Protein AF-A0A327J9B4-F1 (afdb_monomer)

Nearest PDB structures (foldseek):
  2dj1-assembly1_A  TM=5.673E-01  e=1.105E+00  Mus musculus
  3q6o-assembly1_A  TM=5.324E-01  e=9.669E+00  Homo sapiens

Sequence (192 aa):
MKLNIIDKCIVGIVLLIILYAAFINIKPYIHKKSHQFLGQYPQVEEHTLSHHIVEYSEKYHAFEDLFHSKTPVFTYGYNPLSIEIGNNNAYHKKLEKKYNSANLNYNYIPYTNWREKIAELKDEFFPVPDNDACFAEIGIDEEFQKLTDVVSVCLANSCIIDAQHHKYTILGRDIDFIIQQLQANNPPTKAN

Secondary structure (DSSP, 8-state):
----HHHHHHHHHHHHHHHHHHHHHTS----S--------S--EEEEEPPTTHHHHHHHTT-SHHHHS-SSPEEEEE--SSSS-HHHHHHHHHHHHHHHHHTT--SEEEEESSHHHHHHHHHHHHSPPPSS-TTS------HHHHHHHHHHHHHHHSEEEEETTTTEEEEE-S-HHHHHHHHHHHSPPP---

Foldseek 3Di:
DPDDPVRVVVVVVVVVVVVVVVVVVPPPPPPPPPPPPVPPDWDKDKDFADLCLCVLCVVLVHPNVCQVDPFKAKEAEAECPPPVNPPRVVLVVVLVVLLVVQQFDHRYDYDYPNVVVLVVSCCVPQNDPPPDPPDPPGPPDPSSVSNVVVVVSCHNFIKTGDNVRRMMMGTHSDSVSVSVVRCVVTNHDPDD

Mean predicted aligned error: 12.96 Å

Structure (mmCIF, N/CA/C/O backbone):
data_AF-A0A327J9B4-F1
#
_entry.id   AF-A0A327J9B4-F1
#
loop_
_atom_site.group_PDB
_atom_site.id
_atom_site.type_symbol
_atom_site.label_atom_id
_atom_site.label_alt_id
_atom_site.label_comp_id
_atom_site.label_asym_id
_atom_site.label_entity_id
_atom_site.label_seq_id
_atom_site.pdbx_PDB_ins_code
_atom_site.Cartn_x
_atom_site.Cartn_y
_atom_site.Cartn_z
_atom_site.occupancy
_atom_site.B_iso_or_equiv
_atom_site.auth_seq_id
_atom_site.auth_comp_id
_atom_site.auth_asym_id
_atom_site.auth_atom_id
_atom_site.pdbx_PDB_model_num
ATOM 1 N N . MET A 1 1 ? -13.484 -4.896 -66.646 1.00 50.97 1 MET A N 1
ATOM 2 C CA . MET A 1 1 ? -12.409 -5.830 -67.055 1.00 50.97 1 MET A CA 1
ATOM 3 C C . MET A 1 1 ? -12.642 -7.163 -66.354 1.00 50.97 1 MET A C 1
ATOM 5 O O . MET A 1 1 ? -12.760 -7.164 -65.135 1.00 50.97 1 MET A O 1
ATOM 9 N N . LYS A 1 2 ? -12.814 -8.274 -67.088 1.00 50.38 2 LYS A N 1
ATOM 10 C CA . LYS A 1 2 ? -12.921 -9.611 -66.475 1.00 50.38 2 LYS A CA 1
ATOM 11 C C . LYS A 1 2 ? -11.515 -10.030 -66.039 1.00 50.38 2 LYS A C 1
ATOM 13 O O . LYS A 1 2 ? -10.677 -10.277 -66.894 1.00 50.38 2 LYS A O 1
ATOM 18 N N . LEU A 1 3 ? -11.268 -10.049 -64.731 1.00 55.97 3 LEU A N 1
ATOM 19 C CA . LEU A 1 3 ? -10.015 -10.535 -64.146 1.00 55.97 3 LEU A CA 1
ATOM 20 C C . LEU A 1 3 ? -9.812 -12.010 -64.514 1.00 55.97 3 LEU A C 1
ATOM 22 O O . LEU A 1 3 ? -10.754 -12.808 -64.390 1.00 55.97 3 LEU A O 1
ATOM 26 N N . ASN A 1 4 ? -8.606 -12.351 -64.973 1.00 67.50 4 ASN A N 1
ATOM 27 C CA . ASN A 1 4 ? -8.239 -13.727 -65.288 1.00 67.50 4 ASN A CA 1
ATOM 28 C C . ASN A 1 4 ? -8.218 -14.564 -63.999 1.00 67.50 4 ASN A C 1
ATOM 30 O O . ASN A 1 4 ? -8.124 -14.030 -62.894 1.00 67.50 4 ASN A O 1
ATOM 34 N N . ILE A 1 5 ? -8.340 -15.889 -64.122 1.00 67.69 5 ILE A N 1
ATOM 35 C CA . ILE A 1 5 ? -8.431 -16.807 -62.966 1.00 67.69 5 ILE A CA 1
ATOM 36 C C . ILE A 1 5 ? -7.252 -16.615 -61.995 1.00 67.69 5 ILE A C 1
ATOM 38 O O . ILE A 1 5 ? -7.442 -16.652 -60.782 1.00 67.69 5 ILE A O 1
ATOM 42 N N . ILE A 1 6 ? -6.066 -16.318 -62.530 1.00 65.19 6 ILE A N 1
ATOM 43 C CA . ILE A 1 6 ? -4.850 -16.048 -61.756 1.00 65.19 6 ILE A CA 1
ATOM 44 C C . ILE A 1 6 ? -4.981 -14.745 -60.950 1.00 65.19 6 ILE A C 1
ATOM 46 O O . ILE A 1 6 ? -4.685 -14.736 -59.757 1.00 65.19 6 ILE A O 1
ATOM 50 N N . ASP A 1 7 ? -5.520 -13.679 -61.546 1.00 59.44 7 ASP A N 1
ATOM 51 C CA . ASP A 1 7 ? -5.703 -12.396 -60.856 1.00 59.44 7 ASP A CA 1
ATOM 52 C C . ASP A 1 7 ? -6.727 -12.503 -59.718 1.00 59.44 7 ASP A C 1
ATOM 54 O O . ASP A 1 7 ? -6.570 -11.880 -58.670 1.00 59.44 7 ASP A O 1
ATOM 58 N N . LYS A 1 8 ? -7.760 -13.343 -59.878 1.00 66.56 8 LYS A N 1
ATOM 59 C CA . LYS A 1 8 ? -8.732 -13.619 -58.808 1.00 66.56 8 LYS A CA 1
ATOM 60 C C . LYS A 1 8 ? -8.098 -14.352 -57.624 1.00 66.56 8 LYS A C 1
ATOM 62 O O . LYS A 1 8 ? -8.439 -14.047 -56.483 1.00 66.56 8 LYS A O 1
ATOM 67 N N . CYS A 1 9 ? -7.166 -15.273 -57.879 1.00 67.56 9 CYS A N 1
ATOM 68 C CA . CYS A 1 9 ? -6.419 -15.955 -56.820 1.00 67.56 9 CYS A CA 1
ATOM 69 C C . CYS A 1 9 ? -5.494 -14.992 -56.068 1.00 67.56 9 CYS A C 1
ATOM 71 O O . CYS A 1 9 ? -5.455 -15.027 -54.841 1.00 67.56 9 CYS A O 1
ATOM 73 N N . ILE A 1 10 ? -4.809 -14.091 -56.779 1.00 72.44 10 ILE A N 1
ATOM 74 C CA . ILE A 1 10 ? -3.928 -13.089 -56.161 1.00 72.44 10 ILE A CA 1
ATOM 75 C C . ILE A 1 10 ? -4.741 -12.134 -55.281 1.00 72.44 10 ILE A C 1
ATOM 77 O O . ILE A 1 10 ? -4.391 -11.922 -54.122 1.00 72.44 10 ILE A O 1
ATOM 81 N N . VAL A 1 11 ? -5.870 -11.625 -55.782 1.00 73.19 11 VAL A N 1
ATOM 82 C CA . VAL A 1 11 ? -6.765 -10.757 -54.999 1.00 73.19 11 VAL A CA 1
ATOM 83 C C . VAL A 1 11 ? -7.312 -11.488 -53.767 1.00 73.19 11 VAL A C 1
ATOM 85 O O . VAL A 1 11 ? -7.378 -10.895 -52.692 1.00 73.19 11 VAL A O 1
ATOM 88 N N . GLY A 1 12 ? -7.640 -12.779 -53.883 1.00 71.19 12 GLY A N 1
ATOM 89 C CA . GLY A 1 12 ? -8.091 -13.601 -52.756 1.00 71.19 12 GLY A CA 1
ATOM 90 C C . GLY A 1 12 ? -7.028 -13.789 -51.668 1.00 71.19 12 GLY A C 1
ATOM 91 O O . GLY A 1 12 ? -7.339 -13.673 -50.484 1.00 71.19 12 GLY A O 1
ATOM 92 N N . ILE A 1 13 ? -5.769 -14.019 -52.054 1.00 76.38 13 ILE A N 1
ATOM 93 C CA . ILE A 1 13 ? -4.650 -14.170 -51.109 1.00 76.38 13 ILE A CA 1
ATOM 94 C C . ILE A 1 13 ? -4.347 -12.839 -50.413 1.00 76.38 13 ILE A C 1
ATOM 96 O O . ILE A 1 13 ? -4.166 -12.813 -49.198 1.00 76.38 13 ILE A O 1
ATOM 100 N N . VAL A 1 14 ? -4.357 -11.724 -51.148 1.00 76.19 14 VAL A N 1
ATOM 101 C CA . VAL A 1 14 ? -4.144 -10.389 -50.568 1.00 76.19 14 VAL A CA 1
ATOM 102 C C . VAL A 1 14 ? -5.257 -10.038 -49.573 1.00 76.19 14 VAL A C 1
ATOM 104 O O . VAL A 1 14 ? -4.966 -9.551 -48.483 1.00 76.19 14 VAL A O 1
ATOM 107 N N . LEU A 1 15 ? -6.517 -10.361 -49.882 1.00 75.81 15 LEU A N 1
ATOM 108 C CA . LEU A 1 15 ? -7.641 -10.189 -48.952 1.00 75.81 15 LEU A CA 1
ATOM 109 C C . LEU A 1 15 ? -7.503 -11.049 -47.691 1.00 75.81 15 LEU A C 1
ATOM 111 O O . LEU A 1 15 ? -7.789 -10.565 -46.599 1.00 75.81 15 LEU A O 1
ATOM 115 N N . LEU A 1 16 ? -7.032 -12.292 -47.817 1.00 74.44 16 LEU A N 1
ATOM 116 C CA . LEU A 1 16 ? -6.761 -13.164 -46.672 1.00 74.44 16 LEU A CA 1
ATOM 117 C C . LEU A 1 16 ? -5.632 -12.628 -45.789 1.00 74.44 16 LEU A C 1
ATOM 119 O O . LEU A 1 16 ? -5.761 -12.674 -44.571 1.00 74.44 16 LEU A O 1
ATOM 123 N N . ILE A 1 17 ? -4.565 -12.074 -46.372 1.00 75.81 17 ILE A N 1
ATOM 124 C CA . ILE A 1 17 ? -3.464 -11.460 -45.614 1.00 75.81 17 ILE A CA 1
ATOM 125 C C . ILE A 1 17 ? -3.948 -10.204 -44.881 1.00 75.81 17 ILE A C 1
ATOM 127 O O . ILE A 1 17 ? -3.633 -10.031 -43.706 1.00 75.81 17 ILE A O 1
ATOM 131 N N . ILE A 1 18 ? -4.759 -9.359 -45.527 1.00 74.06 18 ILE A N 1
ATOM 132 C CA . ILE A 1 18 ? -5.334 -8.160 -44.897 1.00 74.06 18 ILE A CA 1
ATOM 133 C C . ILE A 1 18 ? -6.298 -8.547 -43.768 1.00 74.06 18 ILE A C 1
ATOM 135 O O . ILE A 1 18 ? -6.231 -7.972 -42.684 1.00 74.06 18 ILE A O 1
ATOM 139 N N . LEU A 1 19 ? -7.153 -9.552 -43.979 1.00 71.19 19 LEU A N 1
ATOM 140 C CA . LEU A 1 19 ? -8.051 -10.063 -42.940 1.00 71.19 19 LEU A CA 1
ATOM 141 C C . LEU A 1 19 ? -7.280 -10.711 -41.789 1.00 71.19 19 LEU A C 1
ATOM 143 O O . LEU A 1 19 ? -7.651 -10.511 -40.639 1.00 71.19 19 LEU A O 1
ATOM 147 N N . TYR A 1 20 ? -6.194 -11.433 -42.068 1.00 69.62 20 TYR A N 1
ATOM 148 C CA . TYR A 1 20 ? -5.337 -12.036 -41.047 1.00 69.62 20 TYR A CA 1
ATOM 149 C C . TYR A 1 20 ? -4.572 -10.973 -40.244 1.00 69.62 20 TYR A C 1
ATOM 151 O O . TYR A 1 20 ? -4.517 -11.059 -39.021 1.00 69.62 20 TYR A O 1
ATOM 159 N N . ALA A 1 21 ? -4.064 -9.922 -40.896 1.00 62.69 21 ALA A N 1
ATOM 160 C CA . ALA A 1 21 ? -3.440 -8.778 -40.229 1.00 62.69 21 ALA A CA 1
ATOM 161 C C . ALA A 1 21 ? -4.447 -7.984 -39.378 1.00 62.69 21 ALA A C 1
ATOM 163 O O . ALA A 1 21 ? -4.128 -7.578 -38.261 1.00 62.69 21 ALA A O 1
ATOM 164 N N . ALA A 1 22 ? -5.686 -7.825 -39.856 1.00 61.72 22 ALA A N 1
ATOM 165 C CA . ALA A 1 22 ? -6.774 -7.263 -39.062 1.00 61.72 22 ALA A CA 1
ATOM 166 C C . ALA A 1 22 ? -7.124 -8.170 -37.868 1.00 61.72 22 ALA A C 1
ATOM 168 O O . ALA A 1 22 ? -7.306 -7.669 -36.766 1.00 61.72 22 ALA A O 1
ATOM 169 N N . PHE A 1 23 ? -7.139 -9.497 -38.036 1.00 58.16 23 PHE A N 1
ATOM 170 C CA . PHE A 1 23 ? -7.412 -10.450 -36.952 1.00 58.16 23 PHE A CA 1
ATOM 171 C C . PHE A 1 23 ? -6.297 -10.501 -35.897 1.00 58.16 23 PHE A C 1
ATOM 173 O O . PHE A 1 23 ? -6.585 -10.672 -34.714 1.00 58.16 23 PHE A O 1
ATOM 180 N N . ILE A 1 24 ? -5.032 -10.324 -36.295 1.00 56.44 24 ILE A N 1
ATOM 181 C CA . ILE A 1 24 ? -3.902 -10.204 -35.360 1.00 56.44 24 ILE A CA 1
ATOM 182 C C . ILE A 1 24 ? -3.980 -8.881 -34.587 1.00 56.44 24 ILE A C 1
ATOM 184 O O . ILE A 1 24 ? -3.756 -8.892 -33.382 1.00 56.44 24 ILE A O 1
ATOM 188 N N . ASN A 1 25 ? -4.389 -7.781 -35.229 1.00 51.25 25 ASN A N 1
ATOM 189 C CA . ASN A 1 25 ? -4.646 -6.503 -34.548 1.00 51.25 25 ASN A CA 1
ATOM 190 C C . ASN A 1 25 ? -5.929 -6.496 -33.693 1.00 51.25 25 ASN A C 1
ATOM 192 O O . ASN A 1 25 ? -6.094 -5.619 -32.851 1.00 51.25 25 ASN A O 1
ATOM 196 N N . ILE A 1 26 ? -6.832 -7.466 -33.888 1.00 50.94 26 ILE A N 1
ATOM 197 C CA . ILE A 1 26 ? -8.051 -7.668 -33.081 1.00 50.94 26 ILE A CA 1
ATOM 198 C C . ILE A 1 26 ? -7.845 -8.755 -32.012 1.00 50.94 26 ILE A C 1
ATOM 200 O O . ILE A 1 26 ? -8.745 -9.016 -31.212 1.00 50.94 26 ILE A O 1
ATOM 204 N N . LYS A 1 27 ? -6.652 -9.356 -31.889 1.00 42.31 27 LYS A N 1
ATOM 205 C CA . LYS A 1 27 ? -6.317 -9.975 -30.607 1.00 42.31 27 LYS A CA 1
ATOM 206 C C . LYS A 1 27 ? -6.224 -8.832 -29.602 1.00 42.31 27 LYS A C 1
ATOM 208 O O . LYS A 1 27 ? -5.338 -7.990 -29.759 1.00 42.31 27 LYS A O 1
ATOM 213 N N . PRO A 1 28 ? -7.076 -8.782 -28.559 1.00 43.47 28 PRO A N 1
ATOM 214 C CA . PRO A 1 28 ? -6.693 -7.992 -27.411 1.00 43.47 28 PRO A CA 1
ATOM 215 C C . PRO A 1 28 ? -5.308 -8.503 -27.035 1.00 43.47 28 PRO A C 1
ATOM 217 O O . PRO A 1 28 ? -5.076 -9.717 -27.010 1.00 43.47 28 PRO A O 1
ATOM 220 N N . TYR A 1 29 ? -4.378 -7.583 -26.813 1.00 40.19 29 TYR A N 1
ATOM 221 C CA . TYR A 1 29 ? -3.236 -7.850 -25.964 1.00 40.19 29 TYR A CA 1
ATOM 222 C C . TYR A 1 29 ? -3.819 -8.462 -24.687 1.00 40.19 29 TYR A C 1
ATOM 224 O O . TYR A 1 29 ? -4.267 -7.764 -23.780 1.00 40.19 29 TYR A O 1
ATOM 232 N N . ILE A 1 30 ? -3.898 -9.793 -24.646 1.00 40.81 30 ILE A N 1
ATOM 233 C CA . ILE A 1 30 ? -4.102 -10.549 -23.426 1.00 40.81 30 ILE A CA 1
ATOM 234 C C . ILE A 1 30 ? -2.756 -10.410 -22.745 1.00 40.81 30 ILE A C 1
ATOM 236 O O . ILE A 1 30 ? -1.903 -11.296 -22.792 1.00 40.81 30 ILE A O 1
ATOM 240 N N . HIS A 1 31 ? -2.541 -9.234 -22.161 1.00 37.00 31 HIS A N 1
ATOM 241 C CA . HIS A 1 31 ? -1.551 -9.090 -21.134 1.00 37.00 31 HIS A CA 1
ATOM 242 C C . HIS A 1 31 ? -2.090 -9.936 -19.990 1.00 37.00 31 HIS A C 1
ATOM 244 O O . HIS A 1 31 ? -3.005 -9.567 -19.252 1.00 37.00 31 HIS A O 1
ATOM 250 N N . LYS A 1 32 ? -1.593 -11.167 -19.950 1.00 37.44 32 LYS A N 1
ATOM 251 C CA . LYS A 1 32 ? -1.881 -12.156 -18.930 1.00 37.44 32 LYS A CA 1
ATOM 252 C C . LYS A 1 32 ? -1.181 -11.719 -17.643 1.00 37.44 32 LYS A C 1
ATOM 254 O O . LYS A 1 32 ? -0.152 -12.255 -17.269 1.00 37.44 32 LYS A O 1
ATOM 259 N N . LYS A 1 33 ? -1.749 -10.693 -17.020 1.00 35.97 33 LYS A N 1
ATOM 260 C CA . LYS A 1 33 ? -1.771 -10.414 -15.584 1.00 35.97 33 LYS A CA 1
ATOM 261 C C . LYS A 1 33 ? -2.907 -9.413 -15.371 1.00 35.97 33 LYS A C 1
ATOM 263 O O . LYS A 1 33 ? -2.733 -8.293 -14.905 1.00 35.97 33 LYS A O 1
ATOM 268 N N . SER A 1 34 ? -4.112 -9.811 -15.787 1.00 36.53 34 SER A N 1
ATOM 269 C CA . SER A 1 34 ? -5.320 -9.183 -15.278 1.00 36.53 34 SER A CA 1
ATOM 270 C C . SER A 1 34 ? -5.355 -9.463 -13.778 1.00 36.53 34 SER A C 1
ATOM 272 O O . SER A 1 34 ? -5.957 -10.438 -13.334 1.00 36.53 34 SER A O 1
ATOM 274 N N . HIS A 1 35 ? -4.748 -8.592 -12.978 1.00 41.38 35 HIS A N 1
ATOM 275 C CA . HIS A 1 35 ? -5.190 -8.379 -11.607 1.00 41.38 35 HIS A CA 1
ATOM 276 C C . HIS A 1 35 ? -6.568 -7.691 -11.664 1.00 41.38 35 HIS A C 1
ATOM 278 O O . HIS A 1 35 ? -6.775 -6.604 -11.138 1.00 41.38 35 HIS A O 1
ATOM 284 N N . GLN A 1 36 ? -7.531 -8.317 -12.352 1.00 40.56 36 GLN A N 1
ATOM 285 C CA . GLN A 1 36 ? -8.945 -8.110 -12.098 1.00 40.56 36 GLN A CA 1
ATOM 286 C C . GLN A 1 36 ? -9.230 -8.795 -10.763 1.00 40.56 36 GLN A C 1
ATOM 288 O O . GLN A 1 36 ? -9.870 -9.838 -10.711 1.00 40.56 36 GLN A O 1
ATOM 293 N N . PHE A 1 37 ? -8.779 -8.197 -9.662 1.00 44.22 37 PHE A N 1
ATOM 294 C CA . PHE A 1 37 ? -9.485 -8.395 -8.405 1.00 44.22 37 PHE A CA 1
ATOM 295 C C . PHE A 1 37 ? -10.710 -7.477 -8.42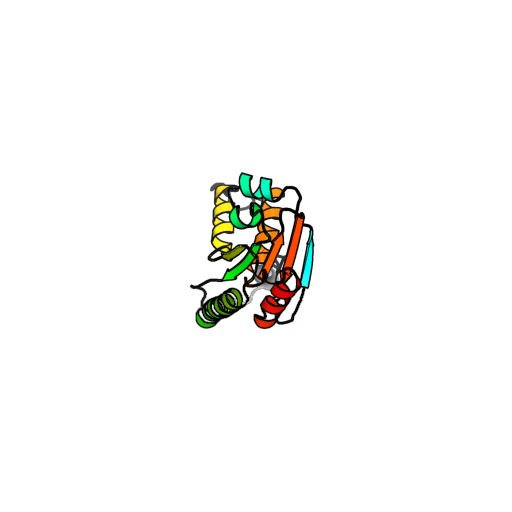4 1.00 44.22 37 PHE A C 1
ATOM 297 O O . PHE A 1 37 ? -10.792 -6.443 -7.774 1.00 44.22 37 PHE A O 1
ATOM 304 N N . LEU A 1 38 ? -11.670 -7.870 -9.263 1.00 45.00 38 LEU A N 1
ATOM 305 C CA . LEU A 1 38 ? -13.063 -7.442 -9.213 1.00 45.00 38 LEU A CA 1
ATOM 306 C C . LEU A 1 38 ? -13.809 -8.405 -8.279 1.00 45.00 38 LEU A C 1
ATOM 308 O O . LEU A 1 38 ? -14.741 -9.096 -8.677 1.00 45.00 38 LEU A O 1
ATOM 312 N N . GLY A 1 39 ? -13.353 -8.509 -7.032 1.00 41.97 39 GLY A N 1
ATOM 313 C CA . GLY A 1 39 ? -14.035 -9.289 -6.009 1.00 41.97 39 GLY A CA 1
ATOM 314 C C . GLY A 1 39 ? -14.991 -8.398 -5.227 1.00 41.97 39 GLY A C 1
ATOM 315 O O . GLY A 1 39 ? -14.603 -7.833 -4.214 1.00 41.97 39 GLY A O 1
ATOM 316 N N . GLN A 1 40 ? -16.252 -8.294 -5.656 1.00 50.34 40 GLN A N 1
ATOM 317 C CA . GLN A 1 40 ? -17.349 -7.720 -4.850 1.00 50.34 40 GLN A CA 1
ATOM 318 C C . GLN A 1 40 ? -17.713 -8.578 -3.615 1.00 50.34 40 GLN A C 1
ATOM 320 O O . GLN A 1 40 ? -18.702 -8.303 -2.941 1.00 50.34 40 GLN A O 1
ATOM 325 N N . TYR A 1 41 ? -16.935 -9.619 -3.310 1.00 53.66 41 TYR A N 1
ATOM 326 C CA . TYR A 1 41 ? -17.198 -10.572 -2.237 1.00 53.66 41 TYR A CA 1
ATOM 327 C C . TYR A 1 41 ? -16.196 -10.397 -1.087 1.00 53.66 41 TYR A C 1
ATOM 329 O O . TYR A 1 41 ? -15.033 -10.081 -1.345 1.00 53.66 41 TYR A O 1
ATOM 337 N N . PRO A 1 42 ? -16.615 -10.615 0.174 1.00 61.25 42 PRO A N 1
ATOM 338 C CA . PRO A 1 42 ? -15.706 -10.606 1.313 1.00 61.25 42 PRO A CA 1
ATOM 339 C C . PRO A 1 42 ? -14.658 -11.706 1.129 1.00 61.25 42 PRO A C 1
ATOM 341 O O . PRO A 1 42 ? -14.997 -12.884 1.039 1.00 61.25 42 PRO A O 1
ATOM 344 N N . GLN A 1 43 ? -13.395 -11.301 1.027 1.00 73.56 43 GLN A N 1
ATOM 345 C CA . GLN A 1 43 ? -12.232 -12.174 0.887 1.00 73.56 43 GLN A CA 1
ATOM 346 C C . GLN A 1 43 ? -11.123 -11.635 1.790 1.00 73.56 43 GLN A C 1
ATOM 348 O O . GLN A 1 43 ? -10.950 -10.415 1.894 1.00 73.56 43 GLN A O 1
ATOM 353 N N . VAL A 1 44 ? -10.413 -12.550 2.449 1.00 87.06 44 VAL A N 1
ATOM 354 C CA . VAL A 1 44 ? -9.167 -12.275 3.169 1.00 87.06 44 VAL A CA 1
ATOM 355 C C . VAL A 1 44 ? -8.119 -13.206 2.590 1.00 87.06 44 VAL A C 1
ATOM 357 O O . VAL A 1 44 ? -8.269 -14.423 2.680 1.00 87.06 44 VAL A O 1
ATOM 360 N N . GLU A 1 45 ? -7.070 -12.641 2.010 1.00 90.19 45 GLU A N 1
ATOM 361 C CA . GLU A 1 45 ? -5.951 -13.412 1.471 1.00 90.19 45 GLU A CA 1
ATOM 362 C C . GLU A 1 45 ? -4.661 -12.915 2.121 1.00 90.19 45 GLU A C 1
ATOM 364 O O . GLU A 1 45 ? -4.302 -11.745 1.992 1.00 90.19 45 GLU A O 1
ATOM 369 N N . GLU A 1 46 ? -3.990 -13.786 2.877 1.00 92.69 46 GLU A N 1
ATOM 370 C CA . GLU A 1 46 ? -2.683 -13.487 3.463 1.00 92.69 46 GLU A CA 1
ATOM 371 C C . GLU A 1 46 ? -1.574 -13.962 2.524 1.00 92.69 46 GLU A C 1
ATOM 373 O O . GLU A 1 46 ? -1.613 -15.069 1.984 1.00 92.69 46 GLU A O 1
ATOM 378 N N . HIS A 1 47 ? -0.568 -13.115 2.354 1.00 94.25 47 HIS A N 1
ATOM 379 C CA . HIS A 1 47 ? 0.573 -13.360 1.496 1.00 94.25 47 HIS A CA 1
ATOM 380 C C . HIS A 1 47 ? 1.868 -13.014 2.221 1.00 94.25 47 HIS A C 1
ATOM 382 O O . HIS A 1 47 ? 1.934 -12.092 3.038 1.00 94.25 47 HIS A O 1
ATOM 388 N N . THR A 1 48 ? 2.931 -13.727 1.861 1.00 95.69 48 THR A N 1
ATOM 389 C CA . THR A 1 48 ? 4.286 -13.397 2.292 1.00 95.69 48 THR A CA 1
ATOM 390 C C . THR A 1 48 ? 4.787 -12.176 1.531 1.00 95.69 48 THR A C 1
ATOM 392 O O . THR A 1 48 ? 4.707 -12.105 0.303 1.00 95.69 48 THR A O 1
ATOM 395 N N . LEU A 1 49 ? 5.326 -11.219 2.273 1.00 94.62 49 LEU A N 1
ATOM 396 C CA . LEU A 1 49 ? 6.025 -10.062 1.744 1.00 94.62 49 LEU A CA 1
ATOM 397 C C . LEU A 1 49 ? 7.521 -10.380 1.666 1.00 94.62 49 LEU A C 1
ATOM 399 O O . LEU A 1 49 ? 8.064 -11.027 2.558 1.00 94.62 49 LEU A O 1
ATOM 403 N N . SER A 1 50 ? 8.199 -9.928 0.610 1.00 95.12 50 SER A N 1
ATOM 404 C CA . SER A 1 50 ? 9.649 -10.124 0.486 1.00 95.12 50 SER A CA 1
ATOM 405 C C . SER A 1 50 ? 10.389 -9.565 1.706 1.00 95.12 50 SER A C 1
ATOM 407 O O . SER A 1 50 ? 10.090 -8.458 2.158 1.00 95.12 50 SER A O 1
ATOM 409 N N . HIS A 1 51 ? 11.406 -10.285 2.190 1.00 95.69 51 HIS A N 1
ATOM 410 C CA . HIS A 1 51 ? 12.300 -9.781 3.238 1.00 95.69 51 HIS A CA 1
ATOM 411 C C . HIS A 1 51 ? 13.055 -8.512 2.822 1.00 95.69 51 HIS A C 1
ATOM 413 O O . HIS A 1 51 ? 13.403 -7.703 3.674 1.00 95.69 51 HIS A O 1
ATOM 419 N N . HIS A 1 52 ? 13.215 -8.307 1.515 1.00 96.88 52 HIS A N 1
ATOM 420 C CA . HIS A 1 52 ? 13.921 -7.174 0.919 1.00 96.88 52 HIS A CA 1
ATOM 421 C C . HIS A 1 52 ? 12.987 -6.043 0.468 1.00 96.88 52 HIS A C 1
ATOM 423 O O . HIS A 1 52 ? 13.428 -5.119 -0.202 1.00 96.88 52 HIS A O 1
ATOM 429 N N . ILE A 1 53 ? 11.684 -6.090 0.783 1.00 96.56 53 ILE A N 1
ATOM 430 C CA . ILE A 1 53 ? 10.734 -5.087 0.268 1.00 96.56 53 ILE A CA 1
ATOM 431 C C . ILE A 1 53 ? 11.085 -3.653 0.697 1.00 96.56 53 ILE A C 1
ATOM 433 O O . ILE A 1 53 ? 10.871 -2.720 -0.068 1.00 96.56 53 ILE A O 1
ATOM 437 N N . VAL A 1 54 ? 11.639 -3.495 1.904 1.00 96.94 54 VAL A N 1
ATOM 438 C CA . VAL A 1 54 ? 12.107 -2.211 2.443 1.00 96.94 54 VAL A CA 1
ATOM 439 C C . VAL A 1 54 ? 13.282 -1.706 1.610 1.00 96.94 54 VAL A C 1
ATOM 441 O O . VAL A 1 54 ? 13.231 -0.600 1.092 1.00 96.94 54 VAL A O 1
ATOM 444 N N . GLU A 1 55 ? 14.274 -2.564 1.368 1.00 97.75 55 GLU A N 1
ATOM 445 C CA . GLU A 1 55 ? 15.436 -2.243 0.529 1.00 97.75 55 GLU A CA 1
ATOM 446 C C . GLU A 1 55 ? 15.018 -1.886 -0.908 1.00 97.75 55 GLU A C 1
ATOM 448 O O . GLU A 1 55 ? 15.541 -0.940 -1.492 1.00 97.75 55 GLU A O 1
ATOM 453 N N . TYR A 1 56 ? 14.037 -2.596 -1.479 1.00 97.19 56 TYR A N 1
ATOM 454 C CA . TYR A 1 56 ? 13.498 -2.276 -2.804 1.00 97.19 56 TYR A CA 1
ATOM 455 C C . TYR A 1 56 ? 12.804 -0.911 -2.805 1.00 97.19 56 TYR A C 1
ATOM 457 O O . TYR A 1 56 ? 13.028 -0.106 -3.704 1.00 97.19 56 TYR A O 1
ATOM 465 N N . SER A 1 57 ? 11.984 -0.636 -1.790 1.00 97.50 57 SER A N 1
ATOM 466 C CA . SER A 1 57 ? 11.310 0.652 -1.618 1.00 97.50 57 SER A CA 1
ATOM 467 C C . SER A 1 57 ? 12.307 1.813 -1.539 1.00 97.50 57 SER A C 1
ATOM 469 O O . SER A 1 57 ? 12.091 2.833 -2.190 1.00 97.50 57 SER A O 1
ATOM 471 N N . GLU A 1 58 ? 13.400 1.652 -0.788 1.00 97.62 58 GLU A N 1
ATOM 472 C CA . GLU A 1 58 ? 14.482 2.640 -0.665 1.00 97.62 58 GLU A CA 1
ATOM 473 C C . GLU A 1 58 ? 15.237 2.832 -1.979 1.00 97.62 58 GLU A C 1
ATOM 475 O O . GLU A 1 58 ? 15.482 3.964 -2.392 1.00 97.62 58 GLU A O 1
ATOM 480 N N . LYS A 1 59 ? 15.573 1.732 -2.663 1.00 97.19 59 LYS A N 1
ATOM 481 C CA . LYS A 1 59 ? 16.322 1.751 -3.927 1.00 97.19 59 LYS A CA 1
ATOM 482 C C . LYS A 1 59 ? 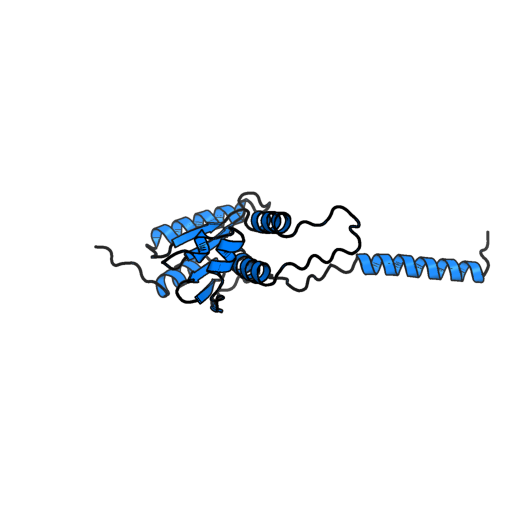15.635 2.597 -5.002 1.00 97.19 59 LYS A C 1
ATOM 484 O O . LYS A 1 59 ? 16.324 3.288 -5.747 1.00 97.19 59 LYS A O 1
ATOM 489 N N . TYR A 1 60 ? 14.305 2.532 -5.088 1.00 96.69 60 TYR A N 1
ATOM 490 C CA . TYR A 1 60 ? 13.517 3.281 -6.076 1.00 96.69 60 TYR A CA 1
ATOM 491 C C . TYR A 1 60 ? 12.845 4.536 -5.507 1.00 96.69 60 TYR A C 1
ATOM 493 O O . TYR A 1 60 ? 12.037 5.147 -6.201 1.00 96.69 60 TYR A O 1
ATOM 501 N N . HIS A 1 61 ? 13.116 4.902 -4.248 1.00 96.25 61 HIS A N 1
ATOM 502 C CA . HIS A 1 61 ? 12.450 6.013 -3.554 1.00 96.25 61 HIS A CA 1
ATOM 503 C C . HIS A 1 61 ? 10.910 5.958 -3.645 1.00 96.25 61 HIS A C 1
ATOM 505 O O . HIS A 1 61 ? 10.216 6.959 -3.856 1.00 96.25 61 HIS A O 1
ATOM 511 N N . ALA A 1 62 ? 10.351 4.751 -3.526 1.00 95.88 62 ALA A N 1
ATOM 512 C CA . ALA A 1 62 ? 8.990 4.446 -3.942 1.00 95.88 62 ALA A CA 1
ATOM 513 C C . ALA A 1 62 ? 8.183 3.752 -2.841 1.00 95.88 62 ALA A C 1
ATOM 515 O O . ALA A 1 62 ? 8.425 2.597 -2.523 1.00 95.88 62 ALA A O 1
ATOM 516 N N . PHE A 1 63 ? 7.136 4.432 -2.354 1.00 96.75 63 PHE A N 1
ATOM 517 C CA . PHE A 1 63 ? 6.180 3.902 -1.363 1.00 96.75 63 PHE A CA 1
ATOM 518 C C . PHE A 1 63 ? 6.810 3.557 0.001 1.00 96.75 63 PHE A C 1
ATOM 520 O O . PHE A 1 63 ? 6.323 2.682 0.716 1.00 96.75 63 PHE A O 1
ATOM 527 N N . GLU A 1 64 ? 7.863 4.285 0.387 1.00 97.25 64 GLU A N 1
ATOM 528 C CA . GLU A 1 64 ? 8.574 4.107 1.663 1.00 97.25 64 GLU A CA 1
ATOM 529 C C . GLU A 1 64 ? 7.650 4.217 2.885 1.00 97.25 64 GLU A C 1
ATOM 531 O O . GLU A 1 64 ? 7.824 3.506 3.869 1.00 97.25 64 GLU A O 1
ATOM 536 N N . ASP A 1 65 ? 6.606 5.042 2.818 1.00 96.06 65 ASP A N 1
ATOM 537 C CA . ASP A 1 65 ? 5.603 5.188 3.876 1.00 96.06 65 ASP A CA 1
ATOM 538 C C . ASP A 1 65 ? 4.779 3.911 4.128 1.00 96.06 65 ASP A C 1
ATOM 540 O O . ASP A 1 65 ? 4.350 3.670 5.262 1.00 96.06 65 ASP A O 1
ATOM 544 N N . LEU A 1 66 ? 4.600 3.067 3.105 1.00 96.75 66 LEU A N 1
ATOM 545 C CA . LEU A 1 66 ? 3.941 1.766 3.228 1.00 96.75 66 LEU A CA 1
ATOM 546 C C . LEU A 1 66 ? 4.853 0.714 3.869 1.00 96.75 66 LEU A C 1
ATOM 548 O O . LEU A 1 66 ? 4.363 -0.145 4.603 1.00 96.75 66 LEU A O 1
ATOM 552 N N . PHE A 1 67 ? 6.161 0.763 3.603 1.00 97.00 67 PHE A N 1
ATOM 553 C CA . PHE A 1 67 ? 7.082 -0.324 3.957 1.00 97.00 67 PHE A CA 1
ATOM 554 C C . PHE A 1 67 ? 7.992 -0.015 5.153 1.00 97.00 67 PHE A C 1
ATOM 556 O O . PHE A 1 67 ? 8.394 -0.937 5.856 1.00 97.00 67 PHE A O 1
ATOM 563 N N . HIS A 1 68 ? 8.271 1.254 5.458 1.00 95.75 68 HIS A N 1
ATOM 564 C CA . HIS A 1 68 ? 9.122 1.655 6.593 1.00 95.75 68 HIS A CA 1
ATOM 565 C C . HIS A 1 68 ? 8.343 1.807 7.901 1.00 95.75 68 HIS A C 1
ATOM 567 O O . HIS A 1 68 ? 8.912 2.150 8.943 1.00 95.75 68 HIS A O 1
ATOM 573 N N . SER A 1 69 ? 7.027 1.588 7.872 1.00 92.81 69 SER A N 1
ATOM 574 C CA . SER A 1 69 ? 6.213 1.736 9.068 1.00 92.81 69 SER A CA 1
ATOM 575 C C . SER A 1 69 ? 6.586 0.698 10.130 1.00 92.81 69 SER A C 1
ATOM 577 O O . SER A 1 69 ? 6.782 -0.487 9.855 1.00 92.81 69 SER A O 1
ATOM 579 N N . LYS A 1 70 ? 6.675 1.161 11.381 1.00 91.12 70 LYS A N 1
ATOM 580 C CA . LYS A 1 70 ? 6.896 0.301 12.556 1.00 91.12 70 LYS A CA 1
ATOM 581 C C . LYS A 1 70 ? 5.616 -0.391 13.021 1.00 91.12 70 LYS A C 1
ATOM 583 O O . LYS A 1 70 ? 5.683 -1.311 13.829 1.00 91.12 70 LYS A O 1
ATOM 588 N N . THR A 1 71 ? 4.463 0.081 12.559 1.00 91.69 71 THR A N 1
ATOM 589 C CA . THR A 1 71 ? 3.152 -0.502 12.836 1.00 91.69 71 THR A CA 1
ATOM 590 C C . THR A 1 71 ? 2.521 -0.971 11.528 1.00 91.69 71 THR A C 1
ATOM 592 O O . THR A 1 71 ? 2.876 -0.463 10.464 1.00 91.69 71 THR A O 1
ATOM 595 N N . PRO A 1 72 ? 1.581 -1.930 11.570 1.00 94.88 72 PRO A N 1
ATOM 596 C CA . PRO A 1 72 ? 0.883 -2.347 10.366 1.00 94.88 72 PRO A CA 1
ATOM 597 C C . PRO A 1 72 ? 0.182 -1.163 9.686 1.00 94.88 72 PRO A C 1
ATOM 599 O O . PRO A 1 72 ? -0.494 -0.356 10.334 1.00 94.88 72 PRO A O 1
ATOM 602 N N . VAL A 1 73 ? 0.335 -1.067 8.370 1.00 97.19 73 VAL A N 1
ATOM 603 C CA . VAL A 1 73 ? -0.265 -0.027 7.534 1.00 97.19 73 VAL A CA 1
ATOM 604 C C . VAL A 1 73 ? -1.583 -0.541 6.978 1.00 97.19 73 VAL A C 1
ATOM 606 O O . VAL A 1 73 ? -1.613 -1.598 6.357 1.00 97.19 73 VAL A O 1
ATOM 609 N N . PHE A 1 74 ? -2.666 0.213 7.150 1.00 97.19 74 PHE A N 1
ATOM 610 C CA . PHE A 1 74 ? -3.890 0.004 6.385 1.00 97.19 74 PHE A CA 1
ATOM 611 C C . PHE A 1 74 ? -3.903 0.962 5.189 1.00 97.19 74 PHE A C 1
ATOM 613 O O . PHE A 1 74 ? -3.870 2.182 5.363 1.00 97.19 74 PHE A O 1
ATOM 620 N N . THR A 1 75 ? -3.949 0.412 3.976 1.00 96.75 75 THR A N 1
ATOM 621 C CA . THR A 1 75 ? -3.879 1.184 2.730 1.00 96.75 75 THR A CA 1
ATOM 622 C C . THR A 1 75 ? -4.892 0.715 1.692 1.00 96.75 75 THR A C 1
ATOM 624 O O . THR A 1 75 ? -5.363 -0.422 1.711 1.00 96.75 75 THR A O 1
ATOM 627 N N . TYR A 1 76 ? -5.241 1.616 0.782 1.00 94.00 76 TYR A N 1
ATOM 628 C CA . TYR A 1 76 ? -6.031 1.354 -0.414 1.00 94.00 76 TYR A CA 1
ATOM 629 C C . TYR A 1 76 ? -5.849 2.512 -1.395 1.00 94.00 76 TYR A C 1
ATOM 631 O O . TYR A 1 76 ? -5.543 3.639 -0.999 1.00 94.00 76 TYR A O 1
ATOM 639 N N . GLY A 1 77 ? -6.070 2.250 -2.680 1.00 90.94 77 GLY A N 1
ATOM 640 C CA . GLY A 1 77 ? -6.053 3.277 -3.711 1.00 90.94 77 GLY A CA 1
ATOM 641 C C . GLY A 1 77 ? -7.440 3.859 -3.971 1.00 90.94 77 GLY A C 1
ATOM 642 O O . GLY A 1 77 ? -8.449 3.149 -3.992 1.00 90.94 77 GLY A O 1
ATOM 643 N N . TYR A 1 78 ? -7.494 5.157 -4.247 1.00 87.19 78 TYR A N 1
ATOM 644 C CA . TYR A 1 78 ? -8.663 5.819 -4.817 1.00 87.19 78 TYR A CA 1
ATOM 645 C C . TYR A 1 78 ? -8.216 6.861 -5.844 1.00 87.19 78 TYR A C 1
ATOM 647 O O . TYR A 1 78 ? -7.143 7.443 -5.728 1.00 87.19 78 TYR A O 1
ATOM 655 N N . ASN A 1 79 ? -9.020 7.087 -6.883 1.00 78.44 79 ASN A N 1
ATOM 656 C CA . ASN A 1 79 ? -8.746 8.141 -7.855 1.00 78.44 79 ASN A CA 1
ATOM 657 C C . ASN A 1 79 ? -9.868 9.189 -7.782 1.00 78.44 79 ASN A C 1
ATOM 659 O O . ASN A 1 79 ? -11.010 8.870 -8.128 1.00 78.44 79 ASN A O 1
ATOM 663 N N . PRO A 1 80 ? -9.570 10.426 -7.341 1.00 68.38 80 PRO A N 1
ATOM 664 C CA . PRO A 1 80 ? -10.577 11.473 -7.229 1.00 68.38 80 PRO A CA 1
ATOM 665 C C . PRO A 1 80 ? -11.041 12.031 -8.581 1.00 68.38 80 PRO A C 1
ATOM 667 O O . PRO A 1 80 ? -12.078 12.691 -8.624 1.00 68.38 80 PRO A O 1
ATOM 670 N N . LEU A 1 81 ? -10.298 11.764 -9.661 1.00 65.75 81 LEU A N 1
ATOM 671 C CA . LEU A 1 81 ? -10.496 12.298 -11.012 1.00 65.75 81 LEU A CA 1
ATOM 672 C C . LEU A 1 81 ? -10.999 11.249 -12.025 1.00 65.75 81 LEU A C 1
ATOM 674 O O . LEU A 1 81 ? -11.351 11.610 -13.146 1.00 65.75 81 LEU A O 1
ATOM 678 N N . SER A 1 82 ? -11.055 9.958 -11.669 1.00 63.47 82 SER A N 1
ATOM 679 C CA . SER A 1 82 ? -11.564 8.905 -12.569 1.00 63.47 82 SER A CA 1
ATOM 680 C C . SER A 1 82 ? -13.048 9.111 -12.859 1.00 63.47 82 SER A C 1
ATOM 682 O O . SER A 1 82 ? -13.769 9.332 -11.900 1.00 63.47 82 SER A O 1
ATOM 684 N N . ILE A 1 83 ? -13.522 8.933 -14.103 1.00 52.16 83 ILE A N 1
ATOM 685 C CA . ILE A 1 83 ? -14.923 9.144 -14.560 1.00 52.16 83 ILE A CA 1
ATOM 686 C C . ILE A 1 83 ? -15.988 8.483 -13.649 1.00 52.16 83 ILE A C 1
ATOM 688 O O . ILE A 1 83 ? -17.101 8.988 -13.525 1.00 52.16 83 ILE A O 1
ATOM 692 N N . GLU A 1 84 ? -15.625 7.449 -12.889 1.00 55.69 84 GLU A N 1
ATOM 693 C CA . GLU A 1 84 ? -16.366 6.939 -11.721 1.00 55.69 84 GLU A CA 1
ATOM 694 C C . GLU A 1 84 ? -16.320 7.884 -10.485 1.00 55.69 84 GLU A C 1
ATOM 696 O O . GLU A 1 84 ? -16.342 7.426 -9.338 1.00 55.69 84 GLU A O 1
ATOM 701 N N . ILE A 1 85 ? -16.252 9.210 -10.701 1.00 49.62 85 ILE A N 1
ATOM 702 C CA . ILE A 1 85 ? -15.892 10.258 -9.716 1.00 49.62 85 ILE A CA 1
ATOM 703 C C . ILE A 1 85 ? -16.781 10.173 -8.473 1.00 49.62 85 ILE A C 1
ATOM 705 O O . ILE A 1 85 ? -16.317 10.347 -7.344 1.00 49.62 85 ILE A O 1
ATOM 709 N N . GLY A 1 86 ? -18.068 9.882 -8.681 1.00 55.72 86 GLY A N 1
ATOM 710 C CA . GLY A 1 86 ? -19.048 9.757 -7.607 1.00 55.72 86 GLY A CA 1
ATOM 711 C C . GLY A 1 86 ? -18.780 8.566 -6.691 1.00 55.72 86 GLY A C 1
ATOM 712 O O . GLY A 1 86 ? -18.891 8.703 -5.477 1.00 55.72 86 GLY A O 1
ATOM 713 N N . ASN A 1 87 ? -18.370 7.423 -7.241 1.00 67.00 87 ASN A N 1
ATOM 714 C CA . ASN A 1 87 ? -18.271 6.179 -6.482 1.00 67.00 87 ASN A CA 1
ATOM 715 C C . ASN A 1 87 ? -16.942 6.066 -5.729 1.00 67.00 87 ASN A C 1
ATOM 717 O O . ASN A 1 87 ? -16.958 5.705 -4.555 1.00 67.00 87 ASN A O 1
ATOM 721 N N . ASN A 1 88 ? -15.811 6.446 -6.336 1.00 76.06 88 ASN A N 1
ATOM 722 C CA . ASN A 1 88 ? -14.499 6.331 -5.684 1.00 76.06 88 ASN A CA 1
ATOM 723 C C . ASN A 1 88 ? -14.297 7.363 -4.562 1.00 76.06 88 ASN A C 1
ATOM 725 O O . ASN A 1 88 ? -13.841 7.007 -3.474 1.00 76.06 88 ASN A O 1
ATOM 729 N N . ASN A 1 89 ? -14.711 8.619 -4.768 1.00 82.81 89 ASN A N 1
ATOM 730 C CA . ASN A 1 89 ? -14.653 9.633 -3.709 1.00 82.81 89 ASN A CA 1
ATOM 731 C C . ASN A 1 89 ? -15.673 9.370 -2.595 1.00 82.81 89 ASN A C 1
ATOM 733 O O . ASN A 1 89 ? -15.359 9.570 -1.421 1.00 82.81 89 ASN A O 1
ATOM 737 N N . ALA A 1 90 ? -16.891 8.919 -2.925 1.00 84.31 90 ALA A N 1
ATOM 738 C CA . ALA A 1 90 ? -17.867 8.548 -1.900 1.00 84.31 90 ALA A CA 1
ATOM 739 C C . ALA A 1 90 ? -17.405 7.324 -1.100 1.00 84.31 90 ALA A C 1
ATOM 741 O O . ALA A 1 90 ? -17.567 7.305 0.120 1.00 84.31 90 ALA A O 1
ATOM 742 N N . TYR A 1 91 ? -16.793 6.340 -1.766 1.00 85.88 91 TYR A N 1
ATOM 743 C CA . TYR A 1 91 ? -16.169 5.188 -1.122 1.00 85.88 91 TYR A CA 1
ATOM 744 C C . TYR A 1 91 ? -15.099 5.625 -0.120 1.00 85.88 91 TYR A C 1
ATOM 746 O O . TYR A 1 91 ? -15.215 5.296 1.059 1.00 85.88 91 TYR A O 1
ATOM 754 N N . HIS A 1 92 ? -14.122 6.425 -0.565 1.00 92.06 92 HIS A N 1
ATOM 755 C CA . HIS A 1 92 ? -13.048 6.947 0.283 1.00 92.06 92 HIS A CA 1
ATOM 756 C C . HIS A 1 92 ? -13.607 7.673 1.515 1.00 92.06 92 HIS A C 1
ATOM 758 O O . HIS A 1 92 ? -13.304 7.291 2.642 1.00 92.06 92 HIS A O 1
ATOM 764 N N . LYS A 1 93 ? -14.521 8.634 1.320 1.00 92.06 93 LYS A N 1
ATOM 765 C CA . LYS A 1 93 ? -15.143 9.385 2.425 1.00 92.06 93 LYS A CA 1
ATOM 766 C C . LYS A 1 93 ? -15.912 8.488 3.399 1.00 92.06 93 LYS A C 1
ATOM 768 O O . LYS A 1 93 ? -15.877 8.704 4.610 1.00 92.06 93 LYS A O 1
ATOM 773 N N . LYS A 1 94 ? -16.644 7.489 2.891 1.00 92.94 94 LYS A N 1
ATOM 774 C CA . LYS A 1 94 ? -17.415 6.557 3.729 1.00 92.94 94 LYS A CA 1
ATOM 775 C C . LYS A 1 94 ? -16.490 5.643 4.538 1.00 92.94 94 LYS A C 1
ATOM 777 O O . LYS A 1 94 ? -16.766 5.420 5.718 1.00 92.94 94 LYS A O 1
ATOM 782 N N . LEU A 1 95 ? -15.421 5.139 3.923 1.00 93.62 95 LEU A N 1
ATOM 783 C CA . LEU A 1 95 ? -14.430 4.294 4.582 1.00 93.62 95 LEU A CA 1
ATOM 784 C C . LEU A 1 95 ? -13.647 5.086 5.631 1.00 93.62 95 LEU A C 1
ATOM 786 O O . LEU A 1 95 ? -13.600 4.658 6.778 1.00 93.62 95 LEU A O 1
ATOM 790 N N . GLU A 1 96 ? -13.139 6.270 5.287 1.00 94.88 96 GLU A N 1
ATOM 791 C CA . GLU A 1 96 ? -12.423 7.159 6.208 1.00 94.88 96 GLU A CA 1
ATOM 792 C C . GLU A 1 96 ? -13.263 7.487 7.448 1.00 94.88 96 GLU A C 1
ATOM 794 O O . GLU A 1 96 ? -12.808 7.324 8.580 1.00 94.88 96 GLU A O 1
ATOM 799 N N . LYS A 1 97 ? -14.533 7.868 7.257 1.00 95.44 97 LYS A N 1
ATOM 800 C CA . LYS A 1 97 ? -15.440 8.149 8.375 1.00 95.44 97 LYS A CA 1
ATOM 801 C C . LYS A 1 97 ? -15.588 6.946 9.310 1.00 95.44 97 LYS A C 1
ATOM 803 O O . LYS A 1 97 ? -15.559 7.116 10.530 1.00 95.44 97 LYS A O 1
ATOM 808 N N . LYS A 1 98 ? -15.782 5.742 8.764 1.00 94.62 98 LYS A N 1
ATOM 809 C CA . LYS A 1 98 ? -15.934 4.528 9.580 1.00 94.62 98 LYS A CA 1
ATOM 810 C C . LYS A 1 98 ? -14.620 4.116 10.244 1.00 94.62 98 LYS A C 1
ATOM 812 O O . LYS A 1 98 ? -14.657 3.763 11.416 1.00 94.62 98 LYS A O 1
ATOM 817 N N . TYR A 1 99 ? -13.493 4.230 9.544 1.00 93.75 99 TYR A N 1
ATOM 818 C CA . TYR A 1 99 ? -12.158 3.961 10.079 1.00 93.75 99 TYR A CA 1
ATOM 819 C C . TYR A 1 99 ? -11.870 4.842 11.301 1.00 93.75 99 TYR 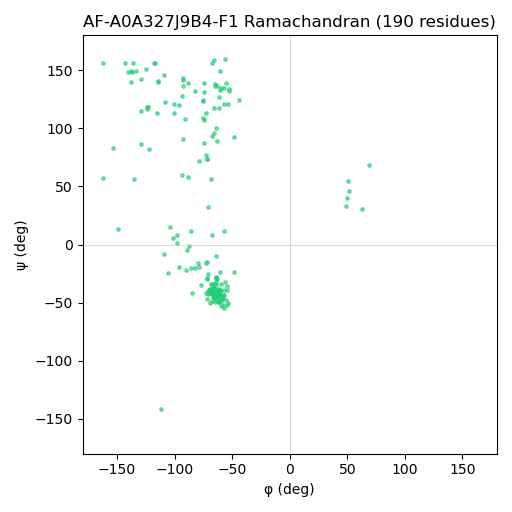A C 1
ATOM 821 O O . TYR A 1 99 ? -11.595 4.328 12.384 1.00 93.75 99 TYR A O 1
ATOM 829 N N . ASN A 1 100 ? -12.064 6.157 11.166 1.00 92.19 100 ASN A N 1
ATOM 830 C CA . ASN A 1 100 ? -11.847 7.120 12.249 1.00 92.19 100 ASN A CA 1
ATOM 831 C C . ASN A 1 100 ? -12.791 6.895 13.441 1.00 92.19 100 ASN A C 1
ATOM 833 O O . ASN A 1 100 ? -12.426 7.162 14.581 1.00 92.19 100 ASN A O 1
ATOM 837 N N . SER A 1 101 ? -13.995 6.370 13.196 1.00 91.44 101 SER A N 1
ATOM 838 C CA . SER A 1 101 ? -14.957 6.044 14.259 1.00 91.44 101 SER A CA 1
ATOM 839 C C . SER A 1 101 ? -14.634 4.729 14.983 1.00 91.44 101 SER A C 1
ATOM 841 O O . SER A 1 101 ? -15.137 4.502 16.080 1.00 91.44 101 SER A O 1
ATOM 843 N N . ALA A 1 102 ? -13.833 3.849 14.376 1.00 88.75 102 ALA A N 1
ATOM 844 C CA . ALA A 1 102 ? -13.536 2.514 14.890 1.00 88.75 102 ALA A CA 1
ATOM 845 C C . ALA A 1 102 ? -12.320 2.462 15.837 1.00 88.75 102 ALA A C 1
ATOM 847 O O . ALA A 1 102 ? -12.073 1.403 16.412 1.00 88.75 102 ALA A O 1
ATOM 848 N N . ASN A 1 103 ? -11.598 3.578 16.021 1.00 83.25 103 ASN A N 1
ATOM 849 C CA . ASN A 1 103 ? -10.414 3.701 16.888 1.00 83.25 103 ASN A CA 1
ATOM 850 C C . ASN A 1 103 ? -9.360 2.600 16.641 1.00 83.25 103 ASN A C 1
ATOM 852 O O . ASN A 1 103 ? -8.983 1.847 17.538 1.00 83.25 103 ASN A O 1
ATOM 856 N N . LEU A 1 104 ? -8.938 2.473 15.384 1.00 87.88 104 LEU A N 1
ATOM 857 C CA . LEU A 1 104 ? -8.071 1.400 14.904 1.00 87.88 104 LEU A CA 1
ATOM 858 C C . LEU A 1 104 ? -6.583 1.745 15.063 1.00 87.88 104 LEU A C 1
ATOM 860 O O . LEU A 1 104 ? -6.164 2.859 14.758 1.00 87.88 104 LEU A O 1
ATOM 864 N N . ASN A 1 105 ? -5.774 0.768 15.482 1.00 87.00 105 ASN A N 1
ATOM 865 C CA . ASN A 1 105 ? -4.327 0.922 15.667 1.00 87.00 105 ASN A CA 1
ATOM 866 C C . ASN A 1 105 ? -3.535 0.503 14.413 1.00 87.00 105 ASN A C 1
ATOM 868 O O . ASN A 1 105 ? -2.727 -0.425 14.447 1.00 87.00 105 ASN A O 1
ATOM 872 N N . TYR A 1 106 ? -3.802 1.174 13.294 1.00 91.81 106 TYR A N 1
ATOM 873 C CA . TYR A 1 106 ? -3.038 1.028 12.055 1.00 91.81 106 TYR A CA 1
ATOM 874 C C . TYR A 1 106 ? -2.533 2.390 11.601 1.00 91.81 106 TYR A C 1
ATOM 876 O O . TYR A 1 106 ? -3.173 3.420 11.834 1.00 91.81 106 TYR A O 1
ATOM 884 N N . ASN A 1 107 ? -1.402 2.395 10.902 1.00 94.62 107 ASN A N 1
ATOM 885 C CA . ASN A 1 107 ? -1.010 3.569 10.14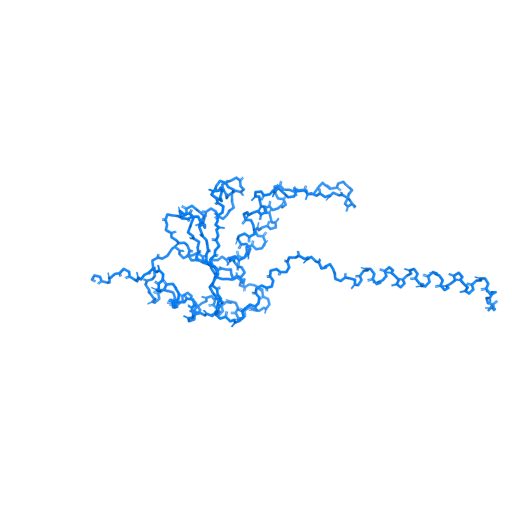3 1.00 94.62 107 ASN A CA 1
ATOM 886 C C . ASN A 1 107 ? -1.921 3.676 8.910 1.00 94.62 107 ASN A C 1
ATOM 888 O O . ASN A 1 107 ? -1.905 2.801 8.046 1.00 94.62 107 ASN A O 1
ATOM 892 N N . TYR A 1 108 ? -2.765 4.702 8.863 1.00 95.50 108 TYR A N 1
ATOM 893 C CA . TYR A 1 108 ? -3.781 4.857 7.825 1.00 95.50 108 TYR A CA 1
ATOM 894 C C . TYR A 1 108 ? -3.237 5.658 6.645 1.00 95.50 108 TYR A C 1
ATOM 896 O O . TYR A 1 108 ? -3.060 6.870 6.758 1.00 95.50 108 TYR A O 1
ATOM 904 N N . ILE A 1 109 ? -2.998 4.994 5.512 1.00 96.62 109 ILE A N 1
ATOM 905 C CA . ILE A 1 109 ? -2.416 5.629 4.322 1.00 96.62 109 ILE A CA 1
ATOM 906 C C . ILE A 1 109 ? -3.274 5.323 3.088 1.00 96.62 109 ILE A C 1
ATOM 908 O O . ILE A 1 109 ? -3.016 4.352 2.374 1.00 96.62 109 ILE A O 1
ATOM 912 N N . PRO A 1 110 ? -4.314 6.121 2.801 1.00 94.81 110 PRO A N 1
ATOM 913 C CA . PRO A 1 110 ? -5.000 6.055 1.519 1.00 94.81 110 PRO A CA 1
ATOM 914 C C . PRO A 1 110 ? -4.129 6.695 0.425 1.00 94.81 110 PRO A C 1
ATOM 916 O O . PRO A 1 110 ? -3.542 7.755 0.628 1.00 94.81 110 PRO A O 1
ATOM 919 N N . TYR A 1 111 ? -4.081 6.085 -0.755 1.00 93.31 111 TYR A N 1
ATOM 920 C CA . TYR A 1 111 ? -3.223 6.518 -1.860 1.00 93.31 111 TYR A CA 1
ATOM 921 C C . TYR A 1 111 ? -4.036 7.015 -3.058 1.00 93.31 111 TYR A C 1
ATOM 923 O O . TYR A 1 111 ? -5.044 6.416 -3.434 1.00 93.31 111 TYR A O 1
ATOM 931 N N . THR A 1 112 ? -3.558 8.078 -3.708 1.00 91.19 112 THR A N 1
ATOM 932 C CA . THR A 1 112 ? -4.100 8.570 -4.987 1.00 91.19 112 THR A CA 1
ATOM 933 C C . THR A 1 112 ? -3.059 8.477 -6.089 1.00 91.19 112 THR A C 1
ATOM 935 O O . THR A 1 112 ? -1.867 8.432 -5.798 1.00 91.19 112 THR A O 1
ATOM 938 N N . ASN A 1 113 ? -3.520 8.410 -7.342 1.00 86.25 113 ASN A N 1
ATOM 939 C CA . ASN A 1 113 ? -2.688 8.443 -8.554 1.00 86.25 113 ASN A CA 1
ATOM 940 C C . ASN A 1 113 ? -1.484 7.476 -8.529 1.00 86.25 113 ASN A C 1
ATOM 942 O O . ASN A 1 113 ? -0.397 7.760 -9.027 1.00 86.25 113 ASN A O 1
ATOM 946 N N . TRP A 1 114 ? -1.655 6.324 -7.880 1.00 89.88 114 TRP A N 1
ATOM 947 C CA . TRP A 1 114 ? -0.560 5.386 -7.647 1.00 89.88 114 TRP A CA 1
ATOM 948 C C . TRP A 1 114 ? -0.108 4.678 -8.927 1.00 89.88 114 TRP A C 1
ATOM 950 O O . TRP A 1 114 ? 1.038 4.249 -9.014 1.00 89.88 114 TRP A O 1
ATOM 960 N N . ARG A 1 115 ? -0.996 4.555 -9.922 1.00 89.31 115 ARG A N 1
ATOM 961 C CA . ARG A 1 115 ? -0.670 3.963 -11.227 1.00 89.31 115 ARG A CA 1
ATOM 962 C C . ARG A 1 115 ? 0.227 4.891 -12.027 1.00 89.31 115 ARG A C 1
ATOM 964 O O . ARG A 1 115 ? 1.185 4.429 -12.631 1.00 89.31 115 ARG A O 1
ATOM 971 N N . GLU A 1 116 ? -0.087 6.179 -11.991 1.00 90.00 116 GLU A N 1
ATOM 972 C CA . GLU A 1 116 ? 0.702 7.249 -12.582 1.00 90.00 116 GLU A CA 1
ATOM 973 C C . GLU A 1 116 ? 2.084 7.290 -11.926 1.00 90.00 116 GLU A C 1
ATOM 975 O O . GLU A 1 116 ? 3.078 7.204 -12.633 1.00 90.00 116 GLU A O 1
ATOM 980 N N . LYS A 1 117 ? 2.158 7.238 -10.587 1.00 92.00 117 LYS A N 1
ATOM 981 C CA . LYS A 1 117 ? 3.437 7.143 -9.865 1.00 92.00 117 LYS A CA 1
ATOM 982 C C . LYS A 1 117 ? 4.269 5.919 -10.275 1.00 92.00 117 LYS A C 1
ATOM 984 O O . LYS A 1 117 ? 5.471 6.038 -10.462 1.00 92.00 117 LYS A O 1
ATOM 989 N N . ILE A 1 118 ? 3.658 4.737 -10.427 1.00 92.69 118 ILE A N 1
ATOM 990 C CA . ILE A 1 118 ? 4.377 3.540 -10.912 1.00 92.69 118 ILE A CA 1
ATOM 991 C C . ILE A 1 118 ? 4.886 3.740 -12.347 1.00 92.69 118 ILE A C 1
ATOM 993 O O . ILE A 1 118 ? 5.989 3.296 -12.659 1.00 92.69 118 ILE A O 1
ATOM 997 N N . ALA A 1 119 ? 4.104 4.385 -13.217 1.00 90.50 119 ALA A N 1
ATOM 998 C CA . ALA A 1 119 ? 4.519 4.681 -14.585 1.00 90.50 119 ALA A CA 1
ATOM 999 C C . ALA A 1 119 ? 5.690 5.675 -14.622 1.00 90.50 119 ALA A C 1
ATOM 1001 O O . ALA A 1 119 ? 6.679 5.404 -15.291 1.00 90.50 119 ALA A O 1
ATOM 1002 N N . GLU A 1 120 ? 5.624 6.752 -13.838 1.00 92.31 120 GLU A N 1
ATOM 1003 C CA . GLU A 1 120 ? 6.703 7.740 -13.703 1.00 92.31 120 GLU A CA 1
ATOM 1004 C C . GLU A 1 120 ? 8.000 7.094 -13.202 1.00 92.31 120 GLU A C 1
ATOM 1006 O O . GLU A 1 120 ? 9.051 7.275 -13.808 1.00 92.31 120 GLU A O 1
ATOM 1011 N N . LEU A 1 121 ? 7.920 6.264 -12.155 1.00 93.31 121 LEU A N 1
ATOM 1012 C CA . LEU A 1 121 ? 9.071 5.509 -11.653 1.00 93.31 121 LEU A CA 1
ATOM 1013 C C . LEU A 1 121 ? 9.635 4.562 -12.719 1.00 93.31 121 LEU A C 1
ATOM 1015 O O . LEU A 1 121 ? 10.845 4.403 -12.848 1.00 93.31 121 LEU A O 1
ATOM 1019 N N . LYS A 1 122 ? 8.768 3.920 -13.504 1.00 91.50 122 LYS A N 1
ATOM 1020 C CA . LYS A 1 122 ? 9.225 3.061 -14.593 1.00 91.50 122 LYS A CA 1
ATOM 1021 C C . LYS A 1 122 ? 9.991 3.869 -15.644 1.00 91.50 122 LYS A C 1
ATOM 1023 O O . LYS A 1 122 ? 11.042 3.412 -16.078 1.00 91.50 122 LYS A O 1
ATOM 1028 N N . ASP A 1 123 ? 9.489 5.036 -16.030 1.00 89.81 123 ASP A N 1
ATOM 1029 C CA . ASP A 1 123 ? 10.139 5.897 -17.021 1.00 89.81 123 ASP A CA 1
ATOM 1030 C C . ASP A 1 123 ? 11.469 6.472 -16.499 1.00 89.81 123 ASP A C 1
ATOM 1032 O O . ASP A 1 123 ? 12.425 6.599 -17.263 1.00 89.81 123 ASP A O 1
ATOM 1036 N N . GLU A 1 124 ? 11.559 6.763 -15.198 1.00 92.19 124 GLU A N 1
ATOM 1037 C CA . GLU A 1 124 ? 12.774 7.257 -14.539 1.00 92.19 124 GLU A CA 1
ATOM 1038 C C . GLU A 1 124 ? 13.879 6.193 -14.466 1.00 92.19 124 GLU A C 1
ATOM 1040 O O . GLU A 1 124 ? 15.023 6.449 -14.847 1.00 92.19 124 GLU A O 1
ATOM 1045 N N . PHE A 1 125 ? 13.549 4.991 -13.987 1.00 91.06 125 PHE A N 1
ATOM 1046 C CA . PHE A 1 125 ? 14.538 3.940 -13.728 1.00 91.06 125 PHE A CA 1
ATOM 1047 C C . PHE A 1 125 ? 14.793 3.026 -14.931 1.00 91.06 125 PHE A C 1
ATOM 1049 O O . PHE A 1 125 ? 15.848 2.394 -15.015 1.00 91.06 125 PHE A O 1
ATOM 1056 N N . PHE A 1 126 ? 13.852 2.956 -15.872 1.00 89.62 126 PHE A N 1
ATOM 1057 C CA . PHE A 1 126 ? 13.911 2.077 -17.040 1.00 89.62 126 PHE A CA 1
ATOM 1058 C C . PHE A 1 126 ? 13.507 2.823 -18.328 1.00 89.62 126 PHE A C 1
ATOM 1060 O O . PHE A 1 126 ? 12.578 2.388 -19.021 1.00 89.62 126 PHE A O 1
ATOM 1067 N N . PRO A 1 127 ? 14.184 3.937 -18.677 1.00 83.19 127 PRO A N 1
ATOM 1068 C CA . PRO A 1 127 ? 13.825 4.745 -19.835 1.00 83.19 127 PRO A CA 1
ATOM 1069 C C . PRO A 1 127 ? 13.972 3.951 -21.136 1.00 83.19 127 PRO A C 1
ATOM 1071 O O . PRO A 1 127 ? 14.967 3.254 -21.358 1.00 83.19 127 PRO A O 1
ATOM 1074 N N . VAL A 1 128 ? 12.985 4.087 -22.025 1.00 75.81 128 VAL A N 1
ATOM 1075 C CA . VAL A 1 128 ? 13.061 3.538 -23.384 1.00 75.81 128 VAL A CA 1
ATOM 1076 C C . VAL A 1 128 ? 13.996 4.419 -24.209 1.00 75.81 128 VAL A C 1
ATOM 1078 O O . VAL A 1 128 ? 13.741 5.618 -24.300 1.00 75.81 128 VAL A O 1
ATOM 1081 N N . PRO A 1 129 ? 15.065 3.875 -24.821 1.00 69.19 129 PRO A N 1
ATOM 1082 C CA . PRO A 1 129 ? 15.895 4.654 -25.729 1.00 69.19 129 PRO A CA 1
ATOM 1083 C C . PRO A 1 129 ? 15.058 5.170 -26.909 1.00 69.19 129 PRO A C 1
ATOM 1085 O O . PRO A 1 129 ? 14.308 4.408 -27.518 1.00 69.19 129 PRO A O 1
ATOM 1088 N N . ASP A 1 130 ? 15.216 6.448 -27.263 1.00 65.81 130 ASP A N 1
ATOM 1089 C CA . ASP A 1 130 ? 14.497 7.096 -28.379 1.00 65.81 130 ASP A CA 1
ATOM 1090 C C . ASP A 1 130 ? 14.829 6.495 -29.764 1.00 65.81 130 ASP A C 1
ATOM 1092 O O . ASP A 1 130 ? 14.193 6.802 -30.774 1.00 65.81 130 ASP A O 1
ATOM 1096 N N . ASN A 1 131 ? 15.843 5.635 -29.832 1.00 57.12 131 ASN A N 1
ATOM 1097 C CA . ASN A 1 131 ? 16.357 4.991 -31.027 1.00 57.12 131 ASN A CA 1
ATOM 1098 C C . ASN A 1 131 ? 15.840 3.544 -31.163 1.00 57.12 131 ASN A C 1
ATOM 1100 O O . ASN A 1 131 ? 16.221 2.650 -30.415 1.00 57.12 131 ASN A O 1
ATOM 1104 N N . ASP A 1 132 ? 15.011 3.342 -32.192 1.00 47.34 132 ASP A N 1
ATOM 1105 C CA . ASP A 1 132 ? 14.448 2.073 -32.676 1.00 47.34 132 ASP A CA 1
ATOM 1106 C C . ASP A 1 132 ? 13.428 1.387 -31.749 1.00 47.34 132 ASP A C 1
ATOM 1108 O O . ASP A 1 132 ? 13.594 0.260 -31.277 1.00 47.34 132 ASP A O 1
ATOM 1112 N N . ALA A 1 133 ? 12.271 2.045 -31.621 1.00 51.00 133 ALA A N 1
ATOM 1113 C CA . ALA A 1 133 ? 11.047 1.611 -30.934 1.00 51.00 133 ALA A CA 1
ATOM 1114 C C . ALA A 1 133 ? 10.422 0.272 -31.409 1.00 51.00 133 ALA A C 1
ATOM 1116 O O . ALA A 1 133 ? 9.282 -0.032 -31.063 1.00 51.00 133 ALA A O 1
ATOM 1117 N N . CYS A 1 134 ? 11.118 -0.534 -32.216 1.00 52.94 134 CYS A N 1
ATOM 1118 C CA . CYS A 1 134 ? 10.596 -1.807 -32.712 1.00 52.94 134 CYS A CA 1
ATOM 1119 C C . CYS A 1 134 ? 11.028 -3.034 -31.894 1.00 52.94 134 CYS A C 1
ATOM 1121 O O . CYS A 1 134 ? 10.346 -4.049 -32.001 1.00 52.94 134 CYS A O 1
ATOM 1123 N N . PHE A 1 135 ? 12.096 -2.982 -31.079 1.00 50.16 135 PHE A N 1
ATOM 1124 C CA . PHE A 1 135 ? 12.608 -4.192 -30.398 1.00 50.16 135 PHE A CA 1
ATOM 1125 C C . PHE A 1 135 ? 13.277 -3.980 -29.028 1.00 50.16 135 PHE A C 1
ATOM 1127 O O . PHE A 1 135 ? 13.918 -4.902 -28.526 1.00 50.16 135 PHE A O 1
ATOM 1134 N N . ALA A 1 136 ? 13.146 -2.813 -28.390 1.00 52.75 136 ALA A N 1
ATOM 1135 C CA . ALA A 1 136 ? 13.688 -2.633 -27.043 1.00 52.75 136 ALA A CA 1
ATOM 1136 C C . ALA A 1 136 ? 12.807 -3.357 -26.003 1.00 52.75 136 ALA A C 1
ATOM 1138 O O . ALA A 1 136 ? 11.893 -2.774 -25.421 1.00 52.75 136 ALA A O 1
ATOM 1139 N N . GLU A 1 137 ? 13.070 -4.646 -25.767 1.00 51.38 137 GLU A N 1
ATOM 1140 C CA . GLU A 1 137 ? 12.640 -5.315 -24.537 1.00 51.38 137 GLU A CA 1
ATOM 1141 C C . GLU A 1 137 ? 13.429 -4.710 -23.378 1.00 51.38 137 GLU A C 1
ATOM 1143 O O . GLU A 1 137 ? 14.554 -5.107 -23.076 1.00 51.38 137 GLU A O 1
ATOM 1148 N N . ILE A 1 138 ? 12.845 -3.704 -22.734 1.00 61.62 138 ILE A N 1
ATOM 1149 C CA . ILE A 1 138 ? 13.386 -3.207 -21.478 1.00 61.62 138 ILE A CA 1
ATOM 1150 C C . ILE A 1 138 ? 13.028 -4.232 -20.420 1.00 61.62 138 ILE A C 1
ATOM 1152 O O . ILE A 1 138 ? 11.866 -4.370 -20.026 1.00 61.62 138 ILE A O 1
ATOM 1156 N N . GLY A 1 139 ? 14.043 -4.972 -19.989 1.00 72.12 139 GLY A N 1
ATOM 1157 C CA . GLY A 1 139 ? 13.952 -5.797 -18.801 1.00 72.12 139 GLY A CA 1
ATOM 1158 C C . GLY A 1 139 ? 13.749 -4.886 -17.600 1.00 72.12 139 GLY A C 1
ATOM 1159 O O . GLY A 1 139 ? 14.703 -4.289 -17.111 1.00 72.12 139 GLY A O 1
ATOM 1160 N N . ILE A 1 140 ? 12.503 -4.769 -17.143 1.00 83.69 140 ILE A N 1
ATOM 1161 C CA . ILE A 1 140 ? 12.226 -4.286 -15.791 1.00 83.69 140 ILE A CA 1
ATOM 1162 C C . ILE A 1 140 ? 12.887 -5.288 -14.852 1.00 83.69 140 ILE A C 1
ATOM 1164 O O . ILE A 1 140 ? 12.662 -6.495 -14.990 1.00 83.69 140 ILE A O 1
ATOM 1168 N N . ASP A 1 141 ? 13.723 -4.808 -13.937 1.00 90.88 141 ASP A N 1
ATOM 1169 C CA . ASP A 1 141 ? 14.376 -5.720 -13.012 1.00 90.88 141 ASP A CA 1
ATOM 1170 C C . ASP A 1 141 ? 13.363 -6.359 -12.041 1.00 90.88 141 ASP A C 1
ATOM 1172 O O . ASP A 1 141 ? 12.262 -5.854 -11.788 1.00 90.88 141 ASP A O 1
ATOM 1176 N N . GLU A 1 142 ? 13.736 -7.523 -11.514 1.00 92.62 142 GLU A N 1
ATOM 1177 C CA . GLU A 1 142 ? 12.861 -8.328 -10.664 1.00 92.62 142 GLU A CA 1
ATOM 1178 C C . GLU A 1 142 ? 12.502 -7.620 -9.344 1.00 92.62 142 GLU A C 1
ATOM 1180 O O . GLU A 1 142 ? 11.429 -7.854 -8.785 1.00 92.62 142 GLU A O 1
ATOM 1185 N N . GLU A 1 143 ? 13.371 -6.746 -8.836 1.00 94.81 143 GLU A N 1
ATOM 1186 C CA . GLU A 1 143 ? 13.186 -6.039 -7.565 1.00 94.81 143 GLU A CA 1
ATOM 1187 C C . GLU A 1 143 ? 12.096 -4.973 -7.700 1.00 94.81 143 GLU A C 1
ATOM 1189 O O . GLU A 1 143 ? 11.152 -4.941 -6.903 1.00 94.81 143 GLU A O 1
ATOM 1194 N N . PHE A 1 144 ? 12.157 -4.171 -8.768 1.00 95.06 144 PHE A N 1
ATOM 1195 C CA . PHE A 1 144 ? 11.110 -3.216 -9.117 1.00 95.06 144 PHE A CA 1
ATOM 1196 C C . PHE A 1 144 ? 9.781 -3.918 -9.389 1.00 95.06 144 PHE A C 1
ATOM 1198 O O . PHE A 1 144 ? 8.725 -3.471 -8.929 1.00 95.06 144 PHE A O 1
ATOM 1205 N N . GLN A 1 145 ? 9.812 -5.047 -10.105 1.00 93.56 145 GLN A N 1
ATOM 1206 C CA . GLN A 1 145 ? 8.602 -5.817 -10.378 1.00 93.56 145 GLN A CA 1
ATOM 1207 C C . GLN A 1 145 ? 7.965 -6.349 -9.087 1.00 93.56 145 GLN A C 1
ATOM 1209 O O . GLN A 1 145 ? 6.757 -6.215 -8.907 1.00 93.56 145 GLN A O 1
ATOM 1214 N N . LYS A 1 146 ? 8.758 -6.891 -8.154 1.00 93.94 146 LYS A N 1
ATOM 1215 C CA . LYS A 1 146 ? 8.264 -7.354 -6.845 1.00 93.94 146 LYS A CA 1
ATOM 1216 C C . LYS A 1 146 ? 7.646 -6.222 -6.028 1.00 93.94 146 LYS A C 1
ATOM 1218 O O . LYS A 1 146 ? 6.573 -6.411 -5.457 1.00 93.94 146 LYS A O 1
ATOM 1223 N N . LEU A 1 147 ? 8.301 -5.059 -5.980 1.00 96.62 147 LEU A N 1
ATOM 1224 C CA . LEU A 1 147 ? 7.785 -3.879 -5.283 1.00 96.62 147 LEU A CA 1
ATOM 1225 C C . LEU A 1 147 ? 6.437 -3.440 -5.869 1.00 96.62 147 LEU A C 1
ATOM 1227 O O . LEU A 1 147 ? 5.441 -3.313 -5.154 1.00 96.62 147 LEU A O 1
ATOM 1231 N N . THR A 1 148 ? 6.393 -3.248 -7.186 1.00 94.75 148 THR A N 1
ATOM 1232 C CA . THR A 1 148 ? 5.210 -2.727 -7.879 1.00 94.75 148 THR A CA 1
ATOM 1233 C C . THR A 1 148 ? 4.060 -3.727 -7.955 1.00 94.75 148 THR A C 1
ATOM 1235 O O . THR A 1 148 ? 2.908 -3.295 -7.929 1.00 94.75 148 THR A O 1
ATOM 1238 N N . ASP A 1 149 ? 4.320 -5.037 -7.968 1.00 93.38 149 ASP A N 1
ATOM 1239 C CA . ASP A 1 149 ? 3.285 -6.074 -7.873 1.00 93.38 149 ASP A CA 1
ATOM 1240 C C . ASP A 1 149 ? 2.527 -5.975 -6.535 1.00 93.38 149 ASP A C 1
ATOM 1242 O O . ASP A 1 149 ? 1.293 -5.923 -6.531 1.00 93.38 149 ASP A O 1
ATOM 1246 N N . VAL A 1 150 ? 3.243 -5.887 -5.404 1.00 94.88 150 VAL A N 1
ATOM 1247 C CA . VAL A 1 150 ? 2.627 -5.763 -4.066 1.00 94.88 150 VAL A CA 1
ATOM 1248 C C . VAL A 1 150 ? 1.806 -4.481 -3.973 1.00 94.88 150 VAL A C 1
ATOM 1250 O O . VAL A 1 150 ? 0.632 -4.515 -3.596 1.00 94.88 150 VAL A O 1
ATOM 1253 N N . VAL A 1 151 ? 2.401 -3.350 -4.364 1.00 95.38 151 VAL A N 1
ATOM 1254 C CA . VAL A 1 151 ? 1.726 -2.046 -4.346 1.00 95.38 151 VAL A CA 1
ATOM 1255 C C . VAL A 1 151 ? 0.479 -2.072 -5.229 1.00 95.38 151 VAL A C 1
ATOM 1257 O O . VAL A 1 151 ? -0.593 -1.656 -4.792 1.00 95.38 151 VAL A O 1
ATOM 1260 N N . SER A 1 152 ? 0.577 -2.610 -6.446 1.00 92.00 152 SER A N 1
ATOM 1261 C CA . SER A 1 152 ? -0.544 -2.646 -7.389 1.00 92.00 152 SER A CA 1
ATOM 1262 C C . SER A 1 152 ? -1.717 -3.457 -6.859 1.00 92.00 152 SER A C 1
ATOM 1264 O O . SER A 1 152 ? -2.866 -3.027 -6.970 1.00 92.00 152 SER A O 1
ATOM 1266 N N . VAL A 1 153 ? -1.446 -4.618 -6.263 1.00 90.44 153 VAL A N 1
ATOM 1267 C CA . VAL A 1 153 ? -2.485 -5.470 -5.679 1.00 90.44 153 VAL A CA 1
ATOM 1268 C C . VAL A 1 153 ? -3.132 -4.788 -4.477 1.00 90.44 153 VAL A C 1
ATOM 1270 O O . VAL A 1 153 ? -4.363 -4.744 -4.389 1.00 90.44 153 VAL A O 1
ATOM 1273 N N . CYS A 1 154 ? -2.328 -4.205 -3.590 1.00 93.19 154 CYS A N 1
ATOM 1274 C CA . CYS A 1 154 ? -2.836 -3.569 -2.384 1.00 93.19 154 CYS A CA 1
ATOM 1275 C C . CYS A 1 154 ? -3.627 -2.292 -2.650 1.00 93.19 154 CYS A C 1
ATOM 1277 O O . CYS A 1 154 ? -4.681 -2.086 -2.048 1.00 93.19 154 CYS A O 1
ATOM 1279 N N . LEU A 1 155 ? -3.181 -1.465 -3.593 1.00 91.62 155 LEU A N 1
ATOM 1280 C CA . LEU A 1 155 ? -3.855 -0.215 -3.928 1.00 91.62 155 LEU A CA 1
ATOM 1281 C C . LEU A 1 155 ? -5.032 -0.407 -4.898 1.00 91.62 155 LEU A C 1
ATOM 1283 O O . LEU A 1 155 ? -5.928 0.435 -4.946 1.00 91.62 155 LEU A O 1
ATOM 1287 N N . ALA A 1 156 ? -5.099 -1.514 -5.645 1.00 86.81 156 ALA A N 1
ATOM 1288 C CA . ALA A 1 156 ? -6.312 -1.887 -6.381 1.00 86.81 156 ALA A CA 1
ATOM 1289 C C . ALA A 1 156 ? -7.445 -2.368 -5.450 1.00 86.81 156 ALA A C 1
ATOM 1291 O O . ALA A 1 156 ? -8.628 -2.185 -5.766 1.00 86.81 156 ALA A O 1
ATOM 1292 N N . ASN A 1 157 ? -7.076 -2.951 -4.307 1.00 87.88 157 ASN A N 1
ATOM 1293 C CA . ASN A 1 157 ? -7.977 -3.480 -3.288 1.00 87.88 157 ASN A CA 1
ATOM 1294 C C . ASN A 1 157 ? -7.905 -2.631 -2.009 1.00 87.88 157 ASN A C 1
ATOM 1296 O O . ASN A 1 157 ? -7.865 -1.401 -2.053 1.00 87.88 157 ASN A O 1
ATOM 1300 N N . SER A 1 158 ? -7.956 -3.283 -0.855 1.00 91.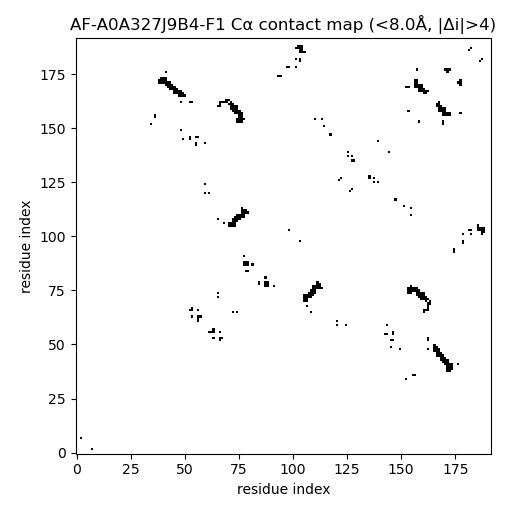94 158 SER A N 1
ATOM 1301 C CA . SER A 1 158 ? -7.569 -2.732 0.435 1.00 91.94 158 SER A CA 1
ATOM 1302 C C . SER A 1 158 ? -6.605 -3.722 1.080 1.00 91.94 158 SER A C 1
ATOM 1304 O O . SER A 1 158 ? -6.773 -4.926 0.911 1.00 91.94 158 SER A O 1
ATOM 1306 N N . CYS A 1 159 ? -5.585 -3.240 1.779 1.00 94.38 159 CYS A N 1
ATOM 1307 C CA . CYS A 1 159 ? -4.544 -4.089 2.345 1.00 94.38 159 CYS A CA 1
ATOM 1308 C C . CYS A 1 159 ? -4.171 -3.686 3.761 1.00 94.38 159 CYS A C 1
ATOM 1310 O O . CYS A 1 159 ? -4.130 -2.501 4.089 1.00 94.38 159 CYS A O 1
ATOM 1312 N N . ILE A 1 160 ? -3.790 -4.687 4.549 1.00 96.00 160 ILE A N 1
ATOM 1313 C 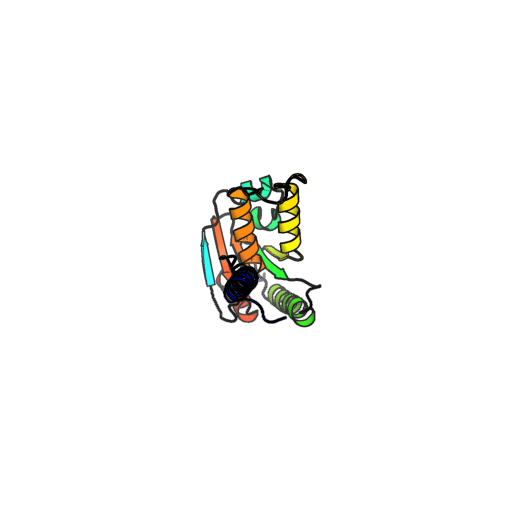CA . ILE A 1 160 ? -2.950 -4.517 5.731 1.00 96.00 160 ILE A CA 1
ATOM 1314 C C . ILE A 1 160 ? -1.532 -4.926 5.333 1.00 96.00 160 ILE A C 1
ATOM 1316 O O . ILE A 1 160 ? -1.330 -6.060 4.912 1.00 96.00 160 ILE A O 1
ATOM 1320 N N . ILE A 1 161 ? -0.559 -4.030 5.453 1.00 96.94 161 ILE A N 1
ATOM 1321 C CA . ILE A 1 161 ? 0.857 -4.312 5.196 1.00 96.94 161 ILE A CA 1
ATOM 1322 C C . ILE A 1 161 ? 1.582 -4.330 6.536 1.00 96.94 161 ILE A C 1
ATOM 1324 O O . ILE A 1 161 ? 1.556 -3.350 7.276 1.00 96.94 161 ILE A O 1
ATOM 1328 N N . ASP A 1 162 ? 2.232 -5.443 6.847 1.00 95.75 162 ASP A N 1
ATOM 1329 C CA . ASP A 1 162 ? 3.044 -5.619 8.044 1.00 95.75 162 ASP A CA 1
ATOM 1330 C C . ASP A 1 162 ? 4.465 -5.996 7.621 1.00 95.75 162 ASP A C 1
ATOM 1332 O O . ASP A 1 162 ? 4.845 -7.169 7.546 1.00 95.75 162 ASP A O 1
ATOM 1336 N N . ALA A 1 163 ? 5.239 -4.964 7.275 1.00 94.94 163 ALA A N 1
ATOM 1337 C CA . ALA A 1 163 ? 6.602 -5.121 6.786 1.00 94.94 163 ALA A CA 1
ATOM 1338 C C . ALA A 1 163 ? 7.540 -5.722 7.842 1.00 94.94 163 ALA A C 1
ATOM 1340 O O . ALA A 1 163 ? 8.425 -6.497 7.489 1.00 94.94 163 ALA A O 1
ATOM 1341 N N . GLN A 1 164 ? 7.299 -5.436 9.127 1.00 93.06 164 GLN A N 1
ATOM 1342 C CA . GLN A 1 164 ? 8.079 -5.980 10.245 1.00 93.06 164 GLN A CA 1
ATOM 1343 C C . GLN A 1 164 ? 7.936 -7.504 10.355 1.00 93.06 164 GLN A C 1
ATOM 1345 O O . GLN A 1 164 ? 8.893 -8.191 10.704 1.00 93.06 164 GLN A O 1
ATOM 1350 N N . HIS A 1 165 ? 6.754 -8.036 10.032 1.00 94.88 165 HIS A N 1
ATOM 1351 C CA . HIS A 1 165 ? 6.480 -9.475 10.043 1.00 94.88 165 HIS A CA 1
ATOM 1352 C C . HIS A 1 165 ? 6.430 -10.098 8.643 1.00 94.88 165 HIS A C 1
ATOM 1354 O O . HIS A 1 165 ? 5.957 -11.224 8.495 1.00 94.88 165 HIS A O 1
ATOM 1360 N N . HIS A 1 166 ? 6.920 -9.390 7.621 1.00 95.88 166 HIS A N 1
ATOM 1361 C CA . HIS A 1 166 ? 7.030 -9.879 6.246 1.00 95.88 166 HIS A CA 1
ATOM 1362 C C . HIS A 1 166 ? 5.730 -10.469 5.690 1.00 9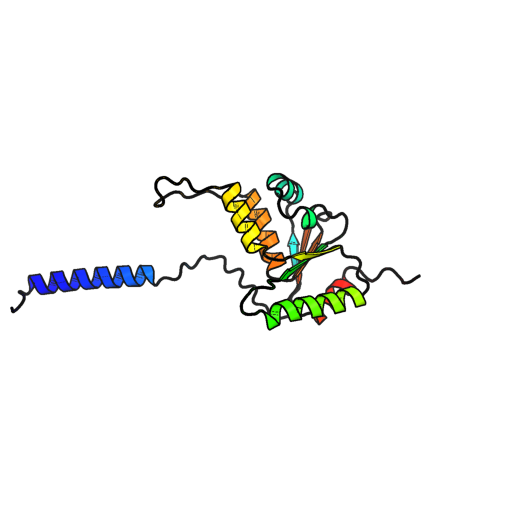5.88 166 HIS A C 1
ATOM 1364 O O . HIS A 1 166 ? 5.721 -11.525 5.051 1.00 95.88 166 HIS A O 1
ATOM 1370 N N . LYS A 1 167 ? 4.615 -9.766 5.897 1.00 95.81 167 LYS A N 1
ATOM 1371 C CA . LYS A 1 167 ? 3.319 -10.184 5.365 1.00 95.81 167 LYS A CA 1
ATOM 1372 C C . LYS A 1 167 ? 2.458 -9.020 4.912 1.00 95.81 167 LYS A C 1
ATOM 1374 O O . LYS A 1 167 ? 2.594 -7.891 5.381 1.00 95.81 167 LYS A O 1
ATOM 1379 N N . TYR A 1 168 ? 1.538 -9.317 4.009 1.00 96.00 168 TYR A N 1
ATOM 1380 C CA . TYR A 1 168 ? 0.437 -8.427 3.683 1.00 96.00 168 TYR A CA 1
ATOM 1381 C C . TYR A 1 168 ? -0.854 -9.224 3.535 1.00 96.00 168 TYR A C 1
ATOM 1383 O O . TYR A 1 168 ? -0.849 -10.396 3.159 1.00 96.00 168 TYR A O 1
ATOM 1391 N N . THR A 1 169 ? -1.968 -8.584 3.855 1.00 95.00 169 THR A N 1
ATOM 1392 C CA . THR A 1 169 ? -3.296 -9.185 3.817 1.00 95.00 169 THR A CA 1
ATOM 1393 C C . THR A 1 169 ? -4.179 -8.356 2.910 1.00 95.00 169 THR A C 1
ATOM 1395 O O . THR A 1 169 ? -4.418 -7.183 3.195 1.00 9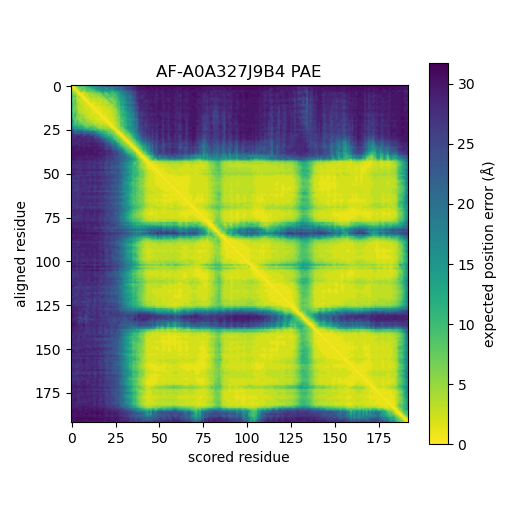5.00 169 THR A O 1
ATOM 1398 N N . ILE A 1 170 ? -4.678 -8.961 1.838 1.00 92.50 170 ILE A N 1
ATOM 1399 C CA . ILE A 1 170 ? -5.648 -8.352 0.935 1.00 92.50 170 ILE A CA 1
ATOM 1400 C C . ILE A 1 170 ? -7.035 -8.513 1.550 1.00 92.50 170 ILE A C 1
ATOM 1402 O O . ILE A 1 170 ? -7.422 -9.600 1.980 1.00 92.50 170 ILE A O 1
ATOM 1406 N N . LEU A 1 171 ? -7.787 -7.421 1.566 1.00 91.19 171 LEU A N 1
ATOM 1407 C CA . LEU A 1 171 ? -9.175 -7.354 1.986 1.00 91.19 171 LEU A CA 1
ATOM 1408 C C . LEU A 1 171 ? -10.046 -6.995 0.779 1.00 91.19 171 LEU A C 1
ATOM 1410 O O . LEU A 1 171 ? -9.701 -6.120 -0.024 1.00 91.19 171 LEU A O 1
ATOM 1414 N N . GLY A 1 172 ? -11.208 -7.640 0.682 1.00 83.25 172 GLY A N 1
ATOM 1415 C CA . GLY A 1 172 ? -12.267 -7.212 -0.233 1.00 83.25 172 GLY A CA 1
ATOM 1416 C C . GLY A 1 172 ? -12.686 -5.756 0.015 1.00 83.25 172 GLY A C 1
ATOM 1417 O O . GLY A 1 172 ? -12.475 -5.203 1.092 1.00 83.25 172 GLY A O 1
ATOM 1418 N N . ARG A 1 173 ? -13.317 -5.124 -0.980 1.00 82.06 173 ARG A N 1
ATOM 1419 C CA . ARG A 1 173 ? -13.653 -3.686 -0.946 1.00 82.06 173 ARG A CA 1
ATOM 1420 C C . ARG A 1 173 ? -14.979 -3.349 -0.256 1.00 82.06 173 ARG A C 1
ATOM 1422 O O . ARG A 1 173 ? -15.462 -2.230 -0.389 1.00 82.06 173 ARG A O 1
ATOM 1429 N N . ASP A 1 174 ? -15.608 -4.282 0.452 1.00 87.88 174 ASP A N 1
ATOM 1430 C CA . ASP A 1 174 ? -16.784 -3.940 1.256 1.00 87.88 174 ASP A CA 1
ATOM 1431 C C . ASP A 1 174 ? -16.352 -3.204 2.532 1.00 87.88 174 ASP A C 1
ATOM 1433 O O . ASP A 1 174 ? -15.533 -3.694 3.304 1.00 87.88 174 ASP A O 1
ATOM 1437 N N . ILE A 1 175 ? -16.889 -2.003 2.752 1.00 90.94 175 ILE A N 1
ATOM 1438 C CA . ILE A 1 175 ? -16.432 -1.127 3.839 1.00 90.94 175 ILE A CA 1
ATOM 1439 C C . ILE A 1 175 ? -16.740 -1.729 5.212 1.00 90.94 175 ILE A C 1
ATOM 1441 O O . ILE A 1 175 ? -15.924 -1.615 6.122 1.00 90.94 175 ILE A O 1
ATOM 1445 N N . ASP A 1 176 ? -17.914 -2.335 5.386 1.00 91.06 176 ASP A N 1
ATOM 1446 C CA . ASP A 1 176 ? -18.297 -2.898 6.681 1.00 91.06 176 ASP A CA 1
ATOM 1447 C C . ASP A 1 176 ? -17.436 -4.116 7.008 1.00 91.06 176 ASP A C 1
ATOM 1449 O O . ASP A 1 176 ? -16.932 -4.236 8.125 1.00 91.06 176 ASP A O 1
ATOM 1453 N N . PHE A 1 177 ? -17.175 -4.949 6.005 1.00 90.38 177 PHE A N 1
ATOM 1454 C CA . PHE A 1 177 ? -16.233 -6.051 6.091 1.00 90.38 177 PHE A CA 1
ATOM 1455 C C . PHE A 1 177 ? -14.811 -5.588 6.430 1.00 90.38 177 PHE A C 1
ATOM 1457 O O . PHE A 1 177 ? -14.217 -6.122 7.364 1.00 90.38 177 PHE A O 1
ATOM 1464 N N . ILE A 1 178 ? -14.274 -4.575 5.738 1.00 93.00 178 ILE A N 1
ATOM 1465 C CA . ILE A 1 178 ? -12.940 -4.018 6.020 1.00 93.00 178 ILE A CA 1
ATOM 1466 C C . ILE A 1 178 ? -12.832 -3.615 7.490 1.00 93.00 178 ILE A C 1
ATOM 1468 O O . ILE A 1 178 ? -11.892 -4.013 8.174 1.00 93.00 178 ILE A O 1
ATOM 1472 N N . ILE A 1 179 ? -13.803 -2.848 7.991 1.00 93.81 179 ILE A N 1
ATOM 1473 C CA . ILE A 1 179 ? -13.773 -2.364 9.374 1.00 93.81 179 ILE A CA 1
ATOM 1474 C C . ILE A 1 179 ? -13.840 -3.531 10.361 1.00 93.81 179 ILE A C 1
ATOM 1476 O O . ILE A 1 179 ? -13.070 -3.545 11.319 1.00 93.81 179 ILE A O 1
ATOM 1480 N N . GLN A 1 180 ? -14.684 -4.536 10.108 1.00 91.25 180 GLN A N 1
ATOM 1481 C CA . GLN A 1 180 ? -14.739 -5.745 10.936 1.00 91.25 180 GLN A CA 1
ATOM 1482 C C . GLN A 1 180 ? -13.392 -6.481 10.972 1.00 91.25 180 GLN A C 1
ATOM 1484 O O . GLN A 1 180 ? -12.943 -6.876 12.047 1.00 91.25 180 GLN A O 1
ATOM 1489 N N . GLN A 1 181 ? -12.723 -6.633 9.825 1.00 91.56 181 GLN A N 1
ATOM 1490 C CA . GLN A 1 181 ? -11.421 -7.304 9.749 1.00 91.56 181 GLN A CA 1
ATOM 1491 C C . GLN A 1 181 ? -10.319 -6.518 10.467 1.00 91.56 181 GLN A C 1
ATOM 1493 O O . GLN A 1 181 ? -9.512 -7.108 11.185 1.00 91.56 181 GLN A O 1
ATOM 1498 N N . LEU A 1 182 ? -10.299 -5.190 10.331 1.00 92.50 182 LEU A N 1
ATOM 1499 C CA . LEU A 1 182 ? -9.333 -4.342 11.037 1.00 92.50 182 LEU A CA 1
ATOM 1500 C C . LEU A 1 182 ? -9.528 -4.415 12.559 1.00 92.50 182 LEU A C 1
ATOM 1502 O O . LEU A 1 182 ? -8.555 -4.523 13.299 1.00 92.50 182 LEU A O 1
ATOM 1506 N N . GLN A 1 183 ? -10.775 -4.424 13.036 1.00 89.81 183 GLN A N 1
ATOM 1507 C CA . GLN A 1 183 ? -11.075 -4.563 14.465 1.00 89.81 183 GLN A CA 1
ATOM 1508 C C . GLN A 1 183 ? -10.692 -5.941 15.021 1.00 89.81 183 GLN A C 1
ATOM 1510 O O . GLN A 1 183 ? -10.226 -6.028 16.155 1.00 89.81 183 GLN A O 1
ATOM 1515 N N . ALA A 1 184 ? -10.886 -7.011 14.242 1.00 84.06 184 ALA A N 1
ATOM 1516 C CA . ALA A 1 184 ? -10.556 -8.372 14.660 1.00 84.06 184 ALA A CA 1
ATOM 1517 C C . ALA A 1 184 ? -9.040 -8.609 14.767 1.00 84.06 184 ALA A C 1
ATOM 1519 O O . ALA A 1 184 ? -8.591 -9.293 15.685 1.00 84.06 184 ALA A O 1
ATOM 1520 N N . ASN A 1 185 ? -8.258 -8.034 13.848 1.00 73.06 185 ASN A N 1
ATOM 1521 C CA . ASN A 1 185 ? -6.815 -8.268 13.755 1.00 73.06 185 ASN A CA 1
ATOM 1522 C C . ASN A 1 185 ? -5.972 -7.360 14.663 1.00 73.06 185 ASN A C 1
ATOM 1524 O O . ASN A 1 185 ? -4.825 -7.698 14.952 1.00 73.06 185 ASN A O 1
ATOM 1528 N N . ASN A 1 186 ? -6.503 -6.221 15.116 1.00 68.25 186 ASN A N 1
ATOM 1529 C CA . ASN A 1 186 ? -5.804 -5.329 16.041 1.00 68.25 186 ASN A CA 1
ATOM 1530 C C . ASN A 1 186 ? -6.832 -4.521 16.860 1.00 68.25 186 ASN A C 1
ATOM 1532 O O . ASN A 1 186 ? -7.197 -3.406 16.469 1.00 68.25 186 ASN A O 1
ATOM 1536 N N . PRO A 1 187 ? -7.377 -5.100 17.947 1.00 53.53 187 PRO A N 1
ATOM 1537 C CA . PRO A 1 187 ? -8.503 -4.520 18.671 1.00 53.53 187 PRO A CA 1
ATOM 1538 C C . PRO A 1 187 ? -8.161 -3.128 19.222 1.00 53.53 187 PRO A C 1
ATOM 1540 O O . PRO A 1 187 ? -7.001 -2.871 19.555 1.00 53.53 187 PRO A O 1
ATOM 1543 N N . PRO A 1 188 ? -9.157 -2.227 19.341 1.00 51.94 188 PRO A N 1
ATOM 1544 C CA . PRO A 1 188 ? -8.938 -0.859 19.791 1.00 51.94 188 PRO A CA 1
ATOM 1545 C C . PRO A 1 188 ? -8.171 -0.847 21.112 1.00 51.94 188 PRO A C 1
ATOM 1547 O O . PRO A 1 188 ? -8.505 -1.576 22.054 1.00 51.94 188 PRO A O 1
ATOM 1550 N N . THR A 1 189 ? -7.148 0.003 21.194 1.00 52.19 189 THR A N 1
ATOM 1551 C CA . THR A 1 189 ? -6.502 0.336 22.463 1.00 52.19 189 THR A CA 1
ATOM 1552 C C . THR A 1 189 ? -7.601 0.789 23.414 1.00 52.19 189 THR A C 1
ATOM 1554 O O . THR A 1 189 ? -8.366 1.699 23.087 1.00 52.19 189 THR A O 1
ATOM 1557 N N . LYS A 1 190 ? -7.746 0.087 24.548 1.00 42.78 190 LYS A N 1
ATOM 1558 C CA . LYS A 1 190 ? -8.769 0.382 25.560 1.00 42.78 190 LYS A CA 1
ATOM 1559 C C . LYS A 1 190 ? -8.821 1.894 25.783 1.00 42.78 190 LYS A C 1
ATOM 1561 O O . LYS A 1 190 ? -7.790 2.497 26.070 1.00 42.78 190 LYS A O 1
ATOM 1566 N N . ALA A 1 191 ? -10.005 2.482 25.614 1.00 43.41 191 ALA A N 1
ATOM 1567 C CA . ALA A 1 191 ? -10.235 3.864 25.998 1.00 43.41 191 ALA A CA 1
ATOM 1568 C C . ALA A 1 191 ? -9.908 3.991 27.494 1.00 43.41 191 ALA A C 1
ATOM 1570 O O . ALA A 1 191 ? -10.471 3.243 28.299 1.00 43.41 191 ALA A O 1
ATOM 1571 N N . ASN A 1 192 ? -8.949 4.858 27.824 1.00 38.09 192 ASN A N 1
ATOM 1572 C CA . ASN A 1 192 ? -8.688 5.278 29.201 1.00 38.09 192 ASN A CA 1
ATOM 1573 C C . ASN A 1 192 ? -9.820 6.177 29.697 1.00 38.09 192 ASN A C 1
ATOM 1575 O O . ASN A 1 192 ? -10.287 7.013 28.889 1.00 38.09 192 ASN A O 1
#

Radius of gyration: 23.83 Å; Cα contacts (8 Å, |Δi|>4): 218; chains: 1; bounding box: 35×29×96 Å

pLDDT: mean 79.42, std 18.7, range [35.97, 97.75]

Solvent-accessible surface area (backbone atoms only — not comparable to full-atom values): 11243 Å² total; per-residue (Å²): 133,88,73,52,76,68,54,52,52,53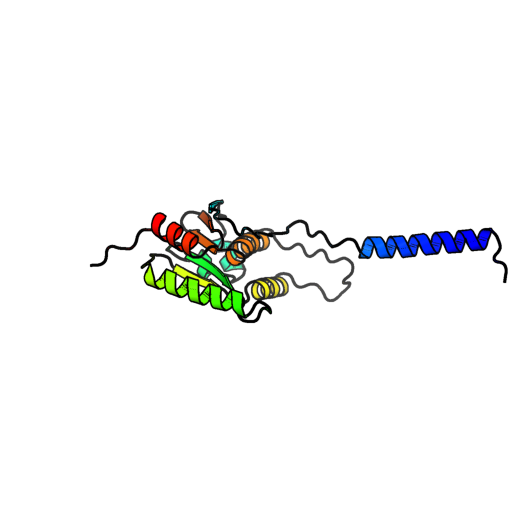,53,51,51,52,50,50,51,52,51,48,53,51,52,61,70,62,47,71,83,74,66,90,72,74,80,71,74,80,50,94,49,93,46,81,48,79,43,81,39,64,92,55,47,49,61,42,18,60,76,67,75,45,66,46,81,59,40,70,39,94,55,43,23,38,33,26,44,42,46,77,81,43,95,61,34,70,56,39,43,49,47,51,55,54,40,51,56,52,50,69,72,59,52,60,81,49,47,80,48,77,41,60,61,59,67,58,52,53,51,52,51,41,51,71,78,60,60,77,68,93,73,65,90,84,72,76,79,75,79,75,53,70,58,61,49,54,50,50,51,53,49,51,55,29,31,70,38,25,22,42,32,28,51,86,74,30,29,34,34,43,34,26,75,50,60,69,58,42,53,53,52,52,45,72,78,40,60,51,74,77,84,127